Protein AF-A0A452ZC54-F1 (afdb_monomer_lite)

pLDDT: mean 82.93, std 15.52, range [40.69, 98.62]

Organism: Aegilops tauschii subsp. strangulata (NCBI:txid200361)

Foldseek 3Di:
DPPDDDDPDDLEDDDDPDDWDWDWDWDWDDDPDPVPIHTQDTDTDTDDQVPPLDPPPPPNDRDRAKDKDWDWDDDPRDIDIDIDIDAPQKKKKFKKKFFPFDFDDAQKWKWKWKDKDRPRVDIDTFDTADSHGGFDADPRRIGDTPHGIDIYHLQTKMKIKMWIDDPPDIDIWIDIDRADQFDKDWDWDDDPRTIMIMMITIHDDPPDDPDPPPDDPPDD

Sequence (220 aa):
QDPYLLLTGPTRAPVTLFGPMHFDITLKVKRSNELEDKDLSLLGFRYECCKSINYQASKGECALRSCVSSQKHRSKLSTLELTCSIVVSSIEATISVCIVGGSWPDGFSGRFIASTASVSHMRVLLLNIGDKDTPVVAADGTIELSRRVVSVESFGELRVHAAGWLGSQQIDREVFFQPLESGRSSRSLKVGSCEMEVTVGWSLFPLCYPTDRIPSPKNG

InterPro domains:
  IPR001938 Thaumatin family [PIRSF002703] (2-200)
  IPR046533 Domain of unknown function DUF6598 [PF20241] (1-200)

Secondary structure (DSSP, 8-state):
--SS------SS----SSS-EEEEEEEEE--SSGGG-EEEEEEEEEE--SS------SSS------EEEEEEEE-SS-EEEEEEEEPSSEEEEEEEEEEEES-PPTT-EEEEEEEEGGGTTS-EEEEEE-TT----B-TTSBB--S--EEEEETTS-EEEEEEEEETTEEEEEEEEE---SEEEEEEEEEETTEEEEEEEEEEEPPS-------PPP---

Radius of gyration: 20.61 Å; chains: 1; bounding box: 55×64×53 Å

Structure (mmCIF, N/CA/C/O backbone):
data_AF-A0A452ZC54-F1
#
_entry.id   AF-A0A452ZC54-F1
#
loop_
_atom_site.group_PDB
_atom_site.id
_atom_site.type_symbol
_atom_site.label_atom_id
_atom_site.label_alt_id
_atom_site.label_comp_id
_atom_site.label_asym_id
_atom_site.label_entity_id
_atom_site.label_seq_id
_atom_site.pdbx_PDB_ins_code
_atom_site.Cartn_x
_atom_site.Cartn_y
_atom_site.Cartn_z
_atom_site.occupancy
_atom_site.B_iso_or_equiv
_atom_site.auth_seq_id
_atom_site.auth_comp_id
_atom_site.auth_asym_id
_atom_site.auth_atom_id
_atom_site.pdbx_PDB_model_num
ATOM 1 N N . GLN A 1 1 ? -3.569 -1.199 21.350 1.00 45.53 1 GLN A N 1
ATOM 2 C CA . GLN A 1 1 ? -3.722 0.101 20.667 1.00 45.53 1 GLN A CA 1
ATOM 3 C C . GLN A 1 1 ? -2.562 0.228 19.695 1.00 45.53 1 GLN A C 1
ATOM 5 O O . GLN A 1 1 ? -1.438 -0.030 20.109 1.00 45.53 1 GLN A O 1
ATOM 10 N N . ASP A 1 2 ? -2.833 0.493 18.417 1.00 56.19 2 ASP A N 1
ATOM 11 C CA . ASP A 1 2 ? -1.778 0.683 17.414 1.00 56.19 2 ASP A CA 1
ATOM 12 C C . ASP A 1 2 ? -1.003 1.966 17.765 1.00 56.19 2 ASP A C 1
ATOM 14 O O . ASP A 1 2 ? -1.647 3.000 17.964 1.00 56.19 2 ASP A O 1
ATOM 18 N N . PRO A 1 3 ? 0.331 1.927 17.939 1.00 61.62 3 PRO A N 1
ATOM 19 C CA . PRO A 1 3 ? 1.093 3.112 18.328 1.00 61.62 3 PRO A CA 1
ATOM 20 C C . PRO A 1 3 ? 1.206 4.150 17.198 1.00 61.62 3 PRO A C 1
ATOM 22 O O . PRO A 1 3 ? 1.696 5.252 17.446 1.00 61.62 3 PRO A O 1
ATOM 25 N N . TYR A 1 4 ? 0.768 3.823 15.976 1.00 71.31 4 TYR A N 1
ATOM 26 C CA . TYR A 1 4 ? 0.893 4.685 14.804 1.00 71.31 4 TYR A CA 1
ATOM 27 C C . TYR A 1 4 ? -0.433 5.350 14.412 1.00 71.31 4 TYR A C 1
ATOM 29 O O . TYR A 1 4 ? -1.505 4.747 14.453 1.00 71.31 4 TYR A O 1
ATOM 37 N N . LEU A 1 5 ? -0.346 6.615 13.992 1.00 81.69 5 LEU A N 1
ATOM 38 C CA . LEU A 1 5 ? -1.479 7.386 13.479 1.00 81.69 5 LEU A CA 1
ATOM 39 C C . LEU A 1 5 ? -1.673 7.120 11.980 1.00 81.69 5 LEU A C 1
ATOM 41 O O . LEU A 1 5 ? -0.704 7.059 11.221 1.00 81.69 5 LEU A O 1
ATOM 45 N N . LEU A 1 6 ? -2.928 7.013 11.539 1.00 80.12 6 LEU A N 1
ATOM 46 C CA . LEU A 1 6 ? -3.255 6.880 10.120 1.00 80.12 6 LEU A CA 1
ATOM 47 C C . LEU A 1 6 ? -3.015 8.208 9.387 1.00 80.12 6 LEU A C 1
ATOM 49 O O . LEU A 1 6 ? -3.639 9.220 9.697 1.00 80.12 6 LEU A O 1
ATOM 53 N N . LEU A 1 7 ? -2.137 8.195 8.383 1.00 80.69 7 LEU A N 1
ATOM 54 C CA . LEU A 1 7 ? -1.873 9.360 7.538 1.00 80.69 7 LEU A CA 1
ATOM 55 C C . LEU A 1 7 ? -2.918 9.475 6.419 1.00 80.69 7 LEU A C 1
ATOM 57 O O . LEU A 1 7 ? -2.920 8.672 5.487 1.00 80.69 7 LEU A O 1
ATOM 61 N N . THR A 1 8 ? -3.734 10.529 6.450 1.00 81.31 8 THR A N 1
ATOM 62 C CA . THR A 1 8 ? -4.682 10.895 5.379 1.00 81.31 8 THR A CA 1
ATOM 63 C C . THR A 1 8 ? -4.030 11.836 4.358 1.00 81.31 8 THR A C 1
ATOM 65 O O . THR A 1 8 ? -4.504 12.941 4.104 1.00 81.31 8 THR A O 1
ATOM 68 N N . GLY A 1 9 ? -2.862 11.433 3.856 1.00 77.19 9 GLY A N 1
ATOM 69 C CA . GLY A 1 9 ? -2.061 12.210 2.907 1.00 77.19 9 GLY A CA 1
ATOM 70 C C . GLY A 1 9 ? -2.421 11.920 1.445 1.00 77.19 9 GLY A C 1
ATOM 71 O O . GLY A 1 9 ? -3.408 11.233 1.179 1.00 77.19 9 GLY A O 1
ATOM 72 N N . PRO A 1 10 ? -1.597 12.373 0.483 1.00 78.06 10 PRO A N 1
ATOM 73 C CA . PRO A 1 10 ? -1.848 12.135 -0.933 1.00 78.06 10 PRO A CA 1
ATOM 74 C C . PRO A 1 10 ? -1.972 10.639 -1.248 1.00 78.06 10 PRO A C 1
ATOM 76 O O . PRO A 1 10 ? -1.404 9.778 -0.563 1.00 78.06 10 PRO A O 1
ATOM 79 N N . THR A 1 11 ? -2.723 10.349 -2.309 1.00 79.50 11 THR A N 1
ATOM 80 C CA . THR A 1 11 ? -2.929 8.990 -2.827 1.00 79.50 11 THR A CA 1
ATOM 81 C C . THR A 1 11 ? -1.644 8.395 -3.397 1.00 79.50 11 THR A C 1
ATOM 83 O O . THR A 1 11 ? -1.473 7.181 -3.354 1.00 79.50 11 THR A O 1
ATOM 86 N N . ARG A 1 12 ? -0.746 9.241 -3.922 1.00 82.25 12 ARG A N 1
ATOM 87 C CA . ARG A 1 12 ? 0.546 8.866 -4.512 1.00 82.25 12 ARG A CA 1
ATOM 88 C C . ARG A 1 12 ? 1.692 9.456 -3.694 1.00 82.25 12 ARG A C 1
ATOM 90 O O . ARG A 1 12 ? 1.551 10.535 -3.117 1.00 82.25 12 ARG A O 1
ATOM 97 N N . ALA A 1 13 ? 2.823 8.758 -3.659 1.00 78.69 13 ALA A N 1
ATOM 98 C CA . ALA A 1 13 ? 4.033 9.277 -3.036 1.00 78.69 13 ALA A CA 1
ATOM 99 C C . ALA A 1 13 ? 4.592 10.463 -3.849 1.00 78.69 13 ALA A C 1
ATOM 101 O O . ALA A 1 13 ? 4.574 10.408 -5.081 1.00 78.69 13 ALA A O 1
ATOM 102 N N . PRO A 1 14 ? 5.109 11.522 -3.200 1.00 81.69 14 PRO A N 1
ATOM 103 C CA . PRO A 1 14 ? 5.834 12.576 -3.899 1.00 81.69 14 PRO A CA 1
ATOM 104 C C . PRO A 1 14 ? 7.078 12.027 -4.595 1.00 81.69 14 PRO A C 1
ATOM 106 O O . PRO A 1 14 ? 7.820 11.224 -4.029 1.00 81.69 14 PRO A O 1
ATOM 109 N N . VAL A 1 15 ? 7.306 12.490 -5.821 1.00 81.62 15 VAL A N 1
ATOM 110 C CA . VAL A 1 15 ? 8.461 12.112 -6.636 1.00 81.62 15 VAL A CA 1
ATOM 111 C C . VAL A 1 15 ? 9.441 13.272 -6.643 1.00 81.62 15 VAL A C 1
ATOM 113 O O . VAL A 1 15 ? 9.061 14.407 -6.925 1.00 81.62 15 VAL A O 1
ATOM 116 N N . THR A 1 16 ? 10.707 12.985 -6.357 1.00 75.56 16 THR A N 1
ATOM 117 C CA . THR A 1 16 ? 11.797 13.953 -6.474 1.00 75.56 16 THR A CA 1
ATOM 118 C C . THR A 1 16 ? 12.925 13.360 -7.307 1.00 75.56 16 THR A C 1
ATOM 120 O O . THR A 1 16 ? 13.293 12.199 -7.128 1.00 75.56 16 THR A O 1
ATOM 123 N N . LEU A 1 17 ? 13.455 14.159 -8.233 1.00 69.44 17 LEU A N 1
ATOM 124 C CA . LEU A 1 17 ? 14.685 13.845 -8.963 1.00 69.44 17 LEU A CA 1
ATOM 125 C C . LEU A 1 17 ? 15.906 14.385 -8.221 1.00 69.44 17 LEU A C 1
ATOM 127 O O . LEU A 1 17 ? 16.924 13.706 -8.120 1.00 69.44 17 LEU A O 1
ATOM 131 N N . PHE A 1 18 ? 15.788 15.603 -7.686 1.00 67.75 18 PHE A N 1
ATOM 132 C CA . PHE A 1 18 ? 16.858 16.307 -6.996 1.00 67.75 18 PHE A CA 1
ATOM 133 C C . PHE A 1 18 ? 16.290 17.191 -5.888 1.00 67.75 18 PHE A C 1
ATOM 135 O O . PHE A 1 18 ? 15.265 17.849 -6.061 1.00 67.75 18 PHE A O 1
ATOM 142 N N . GLY A 1 19 ? 17.021 17.263 -4.778 1.00 71.62 19 GLY A N 1
ATOM 143 C CA . GLY A 1 19 ? 16.760 18.212 -3.704 1.00 71.62 19 GLY A CA 1
ATOM 144 C C . GLY A 1 19 ? 15.784 17.727 -2.626 1.00 71.62 19 GLY A C 1
ATOM 145 O O . GLY A 1 19 ? 15.221 16.630 -2.705 1.00 71.62 19 GLY A O 1
ATOM 146 N N . PRO A 1 20 ? 15.623 18.544 -1.574 1.00 75.44 20 PRO A N 1
ATOM 147 C CA . PRO A 1 20 ? 14.792 18.225 -0.425 1.00 75.44 20 PRO A CA 1
ATOM 148 C C . PRO A 1 20 ? 13.302 18.237 -0.783 1.00 75.44 20 PRO A C 1
ATOM 150 O O . PRO A 1 20 ? 12.824 19.103 -1.517 1.00 75.44 20 PRO A O 1
ATOM 153 N N . MET A 1 21 ? 12.549 17.313 -0.196 1.00 80.00 21 MET A N 1
ATOM 154 C CA . MET A 1 21 ? 11.090 17.316 -0.257 1.00 80.00 21 MET A CA 1
ATOM 155 C C . MET A 1 21 ? 10.527 18.159 0.883 1.00 80.00 21 MET A C 1
ATOM 157 O O . MET A 1 21 ? 11.054 18.137 1.993 1.00 80.00 21 MET A O 1
ATOM 161 N N . HIS A 1 22 ? 9.446 18.882 0.620 1.00 82.88 22 HIS A N 1
ATOM 162 C CA . HIS A 1 22 ? 8.749 19.676 1.626 1.00 82.88 22 HIS A CA 1
ATOM 163 C C . HIS A 1 22 ? 7.348 19.106 1.818 1.00 82.88 22 HIS A C 1
ATOM 165 O O . HIS A 1 22 ? 6.653 18.822 0.844 1.00 82.88 22 HIS A O 1
ATOM 171 N N . PHE A 1 23 ? 6.958 18.917 3.070 1.00 84.62 23 PHE A N 1
ATOM 172 C CA . PHE A 1 23 ? 5.665 18.378 3.453 1.00 84.62 23 PHE A CA 1
ATOM 173 C C . PHE A 1 23 ? 5.039 19.288 4.492 1.00 84.62 23 PHE A C 1
ATOM 175 O O . PHE A 1 23 ? 5.677 19.596 5.494 1.00 84.62 23 PHE A O 1
ATOM 182 N N . ASP A 1 24 ? 3.774 19.629 4.298 1.00 88.12 24 ASP A N 1
ATOM 183 C CA . ASP A 1 24 ? 2.976 20.253 5.342 1.00 88.12 24 ASP A CA 1
ATOM 184 C C . ASP A 1 24 ? 2.112 19.181 5.995 1.00 88.12 24 ASP A C 1
ATOM 186 O O . ASP A 1 24 ? 1.350 18.468 5.339 1.00 88.12 24 ASP A O 1
ATOM 190 N N . ILE A 1 25 ? 2.275 19.024 7.303 1.00 87.69 25 ILE A N 1
ATOM 191 C CA . ILE A 1 25 ? 1.622 17.984 8.087 1.00 87.69 25 ILE A CA 1
ATOM 192 C C . ILE A 1 25 ? 0.810 18.658 9.178 1.00 87.69 25 ILE A C 1
ATOM 194 O O . ILE A 1 25 ? 1.326 19.438 9.978 1.00 87.69 25 ILE A O 1
ATOM 198 N N . THR A 1 26 ? -0.476 18.326 9.218 1.00 89.75 26 THR A N 1
ATOM 199 C CA . THR A 1 26 ? -1.395 18.800 10.251 1.00 89.75 26 THR A CA 1
ATOM 200 C C . THR A 1 26 ? -1.923 17.610 11.033 1.00 89.75 26 THR A C 1
ATOM 202 O O . THR A 1 26 ? -2.487 16.683 10.454 1.00 89.75 26 THR A O 1
ATOM 205 N N . LEU A 1 27 ? -1.757 17.641 12.352 1.00 90.25 27 LEU A N 1
ATOM 206 C CA . LEU A 1 27 ? -2.380 16.687 13.259 1.00 90.25 27 LEU A CA 1
ATOM 207 C C . LEU A 1 27 ? -3.611 17.325 13.894 1.00 90.25 27 LEU A C 1
ATOM 209 O O . LEU A 1 27 ? -3.495 18.356 14.560 1.00 90.25 27 LEU A O 1
ATOM 213 N N . LYS A 1 28 ? -4.761 16.663 13.756 1.00 89.69 28 LYS A N 1
ATOM 214 C CA . LYS A 1 28 ? -6.036 17.100 14.331 1.00 89.69 28 LYS A CA 1
ATOM 215 C C . LYS A 1 28 ? -6.638 16.033 15.236 1.00 89.69 28 LYS A C 1
ATOM 217 O O . LYS A 1 28 ? -6.494 14.841 14.971 1.00 89.69 28 LYS A O 1
ATOM 222 N N . VAL A 1 29 ? -7.354 16.461 16.273 1.00 88.56 29 VAL A N 1
ATOM 223 C CA . VAL A 1 29 ? -8.309 15.598 16.982 1.00 88.56 29 VAL A CA 1
ATOM 224 C C . VAL A 1 29 ? -9.627 15.653 16.235 1.00 88.56 29 VAL A C 1
ATOM 226 O O . VAL A 1 29 ? -10.257 16.712 16.201 1.00 88.56 29 VAL A O 1
ATOM 229 N N . LYS A 1 30 ? -10.040 14.508 15.688 1.00 86.50 30 LYS A N 1
ATOM 230 C CA . LYS A 1 30 ? -11.355 14.348 15.069 1.00 86.50 30 LYS A CA 1
ATOM 231 C C . LYS A 1 30 ? -12.462 14.484 16.118 1.00 86.50 30 LYS A C 1
ATOM 233 O O . LYS A 1 30 ? -12.382 13.865 17.182 1.00 86.50 30 LYS A O 1
ATOM 238 N N . ARG A 1 31 ? -13.475 15.300 15.826 1.00 87.06 31 ARG A N 1
ATOM 239 C CA . ARG A 1 31 ? -14.692 15.455 16.639 1.00 87.06 31 ARG A CA 1
ATOM 240 C C . ARG A 1 31 ? -15.929 14.992 15.869 1.00 87.06 31 ARG A C 1
ATOM 242 O O . ARG A 1 31 ? -15.823 14.433 14.784 1.00 87.06 31 ARG A O 1
ATOM 249 N N . SER A 1 32 ? -17.104 15.188 16.466 1.00 86.00 32 SER A N 1
ATOM 250 C CA . SER A 1 32 ? -18.414 14.867 15.889 1.00 86.00 32 SER A CA 1
ATOM 251 C C . SER A 1 32 ? -18.619 15.437 14.486 1.00 86.00 32 SER A C 1
ATOM 253 O O . SER A 1 32 ? -19.302 14.823 13.674 1.00 86.00 32 SER A O 1
ATOM 255 N N . ASN A 1 33 ? -18.035 16.598 14.198 1.00 84.44 33 ASN A N 1
ATOM 256 C CA . ASN A 1 33 ? -18.022 17.195 12.872 1.00 84.44 33 ASN A CA 1
ATOM 257 C C . ASN A 1 33 ? -16.654 17.826 12.583 1.00 84.44 33 ASN A C 1
ATOM 259 O O . ASN A 1 33 ? -15.897 18.147 13.498 1.00 84.44 33 ASN A O 1
ATOM 263 N N . GLU A 1 34 ? -16.356 18.020 11.298 1.00 78.94 34 GLU A N 1
ATOM 264 C CA . GLU A 1 34 ? -15.053 18.536 10.863 1.00 78.94 34 GLU A CA 1
ATOM 265 C C . GLU A 1 34 ? -14.817 20.000 11.248 1.00 78.94 34 GLU A C 1
ATOM 267 O O . GLU A 1 34 ? -13.674 20.413 11.420 1.00 78.94 34 GLU A O 1
ATOM 272 N N . LEU A 1 35 ? -15.885 20.787 11.416 1.00 80.94 35 LEU A N 1
ATOM 273 C CA . LEU A 1 35 ? -15.800 22.188 11.848 1.00 80.94 35 LEU A CA 1
ATOM 274 C C . LEU A 1 35 ? -15.364 22.317 13.314 1.00 80.94 35 LEU A C 1
ATOM 276 O O . LEU A 1 35 ? -14.842 23.351 13.725 1.00 80.94 35 LEU A O 1
ATOM 280 N N . GLU A 1 36 ? -15.567 21.263 14.099 1.00 87.19 36 GLU A N 1
ATOM 281 C CA . GLU A 1 36 ? -15.147 21.152 15.490 1.00 87.19 36 GLU A CA 1
ATOM 282 C C . GLU A 1 36 ? -13.777 20.479 15.648 1.00 87.19 36 GLU A C 1
ATOM 284 O O . GLU A 1 36 ? -13.265 20.421 16.774 1.00 87.19 36 GLU A O 1
ATOM 289 N N . ASP A 1 37 ? -13.176 19.968 14.567 1.00 88.62 37 ASP A N 1
ATOM 290 C CA . ASP A 1 37 ? -11.847 19.363 14.617 1.00 88.62 37 ASP A CA 1
ATOM 291 C C . ASP A 1 37 ? -10.844 20.370 15.186 1.00 88.62 37 ASP A C 1
ATOM 293 O O . ASP A 1 37 ? -10.778 21.533 14.783 1.00 88.62 37 ASP A O 1
ATOM 297 N N . LYS A 1 38 ? -10.043 19.918 16.153 1.00 87.06 38 LYS A N 1
ATOM 298 C CA . LYS A 1 38 ? -9.055 20.777 16.815 1.00 87.06 38 LYS A CA 1
ATOM 299 C C . LYS A 1 38 ? -7.656 20.446 16.345 1.00 87.06 38 LYS A C 1
ATOM 301 O O . LYS A 1 38 ? -7.217 19.303 16.476 1.00 87.06 38 LYS A O 1
ATOM 306 N N . ASP A 1 39 ? -6.938 21.461 15.888 1.00 87.88 39 ASP A N 1
ATOM 307 C CA . ASP A 1 39 ? -5.532 21.334 15.525 1.00 87.88 39 ASP A CA 1
ATOM 308 C C . ASP A 1 39 ? -4.678 21.111 16.784 1.00 87.88 39 ASP A C 1
ATOM 310 O O . ASP A 1 39 ? -4.715 21.890 17.739 1.00 87.88 39 ASP A O 1
ATOM 314 N N . LEU A 1 40 ? -3.899 20.029 16.789 1.00 87.62 40 LEU A N 1
ATOM 315 C CA . LEU A 1 40 ? -2.897 19.743 17.821 1.00 87.62 40 LEU A CA 1
ATOM 316 C C . LEU A 1 40 ? -1.497 20.151 17.387 1.00 87.62 40 LEU A C 1
ATOM 318 O O . LEU A 1 40 ? -0.664 20.491 18.225 1.00 87.62 40 LEU A O 1
ATOM 322 N N . SER A 1 41 ? -1.207 20.054 16.091 1.00 87.44 41 SER A N 1
ATOM 323 C CA . SER A 1 41 ? 0.114 20.352 15.554 1.00 87.44 41 SER A CA 1
ATOM 324 C C . SER A 1 41 ? 0.024 20.749 14.091 1.00 87.44 41 SER A C 1
ATOM 326 O O . SER A 1 41 ? -0.680 20.097 13.323 1.00 87.44 41 SER A O 1
ATOM 328 N N . LEU A 1 42 ? 0.777 21.778 13.718 1.00 86.12 42 LEU A N 1
ATOM 329 C CA . LEU A 1 42 ? 1.031 22.162 12.337 1.00 86.12 42 LEU A CA 1
ATOM 330 C C . LEU A 1 42 ? 2.543 22.159 12.132 1.00 86.12 42 LEU A C 1
ATOM 332 O O . LEU A 1 42 ? 3.273 22.763 12.920 1.00 86.12 42 LEU A O 1
ATOM 336 N N . LEU A 1 43 ? 2.998 21.465 11.097 1.00 84.62 43 LEU A N 1
ATOM 337 C CA . LEU A 1 43 ? 4.405 21.201 10.851 1.00 84.62 43 LEU A CA 1
ATOM 338 C C . LEU A 1 43 ? 4.736 21.388 9.371 1.00 84.62 43 LEU A C 1
ATOM 340 O O . LEU A 1 43 ? 4.225 20.652 8.535 1.00 84.62 43 LEU A O 1
ATOM 344 N N . GLY A 1 44 ? 5.649 22.316 9.082 1.00 83.19 44 GLY A N 1
ATOM 345 C CA . GLY A 1 44 ? 6.390 22.347 7.822 1.00 83.19 44 GLY A CA 1
ATOM 346 C C . GLY A 1 44 ? 7.641 21.479 7.943 1.00 83.19 44 GLY A C 1
ATOM 347 O O . GLY A 1 44 ? 8.541 21.766 8.735 1.00 83.19 44 GLY A O 1
ATOM 348 N N . PHE A 1 45 ? 7.688 20.391 7.189 1.00 79.25 45 PHE A N 1
ATOM 349 C CA . PHE A 1 45 ? 8.714 19.364 7.264 1.00 79.25 45 PHE A CA 1
ATOM 350 C C . PHE A 1 45 ? 9.552 19.353 5.989 1.00 79.25 45 PHE A C 1
ATOM 352 O O . PHE A 1 45 ? 9.081 18.970 4.920 1.00 79.25 45 PHE A O 1
ATOM 359 N N . ARG A 1 46 ? 10.821 19.753 6.105 1.00 81.69 46 ARG A N 1
ATOM 360 C CA . ARG A 1 46 ? 11.806 19.600 5.034 1.00 81.69 46 ARG A CA 1
ATOM 361 C C . ARG A 1 46 ? 12.530 18.270 5.213 1.00 81.69 46 ARG A C 1
ATOM 363 O O . ARG A 1 46 ? 13.334 18.113 6.130 1.00 81.69 46 ARG A O 1
ATOM 370 N N . TYR A 1 47 ? 12.260 17.329 4.321 1.00 77.62 47 TYR A N 1
ATOM 371 C CA . TYR A 1 47 ? 12.936 16.046 4.280 1.00 77.62 47 TYR A CA 1
ATOM 372 C C . TYR A 1 47 ? 14.082 16.058 3.279 1.00 77.62 47 TYR A C 1
ATOM 374 O O . TYR A 1 47 ? 13.893 16.181 2.070 1.00 77.62 47 TYR A O 1
ATOM 382 N N . GLU A 1 48 ? 15.278 15.852 3.801 1.00 70.69 48 GLU A N 1
ATOM 383 C CA . GLU A 1 48 ? 16.481 15.602 3.028 1.00 70.69 48 GLU A CA 1
ATOM 384 C C . GLU A 1 48 ? 17.130 14.373 3.656 1.00 70.69 48 GLU A C 1
ATOM 386 O O . GLU A 1 48 ? 17.365 14.349 4.865 1.00 70.69 48 GLU A O 1
ATOM 391 N N . CYS A 1 49 ? 17.347 13.303 2.890 1.00 64.44 49 CYS A N 1
ATOM 392 C CA . CYS A 1 49 ? 17.980 12.119 3.464 1.00 64.44 49 CYS A CA 1
ATOM 393 C C . CYS A 1 49 ? 19.451 12.435 3.750 1.00 64.44 49 CYS A C 1
ATOM 395 O O . CYS A 1 49 ? 20.270 12.520 2.842 1.00 64.44 49 CYS A O 1
ATOM 397 N N . CYS A 1 50 ? 19.771 12.641 5.033 1.00 55.19 50 CYS A N 1
ATOM 398 C CA . CYS A 1 50 ? 21.074 13.115 5.524 1.00 55.19 50 CYS A CA 1
ATOM 399 C C . CYS A 1 50 ? 22.216 12.092 5.421 1.00 55.19 50 CYS A C 1
ATOM 401 O O . CYS A 1 50 ? 23.315 12.327 5.915 1.00 55.19 50 CYS A O 1
ATOM 403 N N . LYS A 1 51 ? 21.977 10.943 4.802 1.00 52.62 51 LYS A N 1
ATOM 404 C CA . LYS A 1 51 ? 23.040 10.072 4.323 1.00 52.62 51 LYS A CA 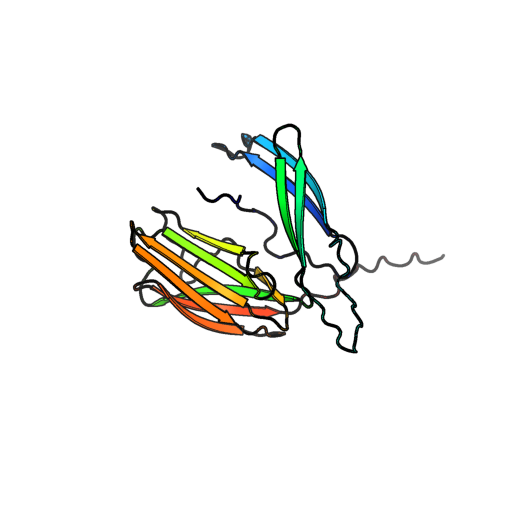1
ATOM 405 C C . LYS A 1 51 ? 22.882 10.156 2.831 1.00 52.62 51 LYS A C 1
ATOM 407 O O . LYS A 1 51 ? 21.821 9.763 2.349 1.00 52.62 51 LYS A O 1
ATOM 412 N N . SER A 1 52 ? 23.874 10.739 2.158 1.00 49.22 52 SER A N 1
ATOM 413 C CA . SER A 1 52 ? 24.077 10.595 0.719 1.00 49.22 52 SER A CA 1
ATOM 414 C C . SER A 1 52 ? 23.362 9.336 0.259 1.00 49.22 52 SER A C 1
ATOM 416 O O . SER A 1 52 ? 23.655 8.265 0.796 1.00 49.22 52 SER A O 1
ATOM 418 N N . ILE A 1 53 ? 22.402 9.442 -0.668 1.00 52.16 53 ILE A N 1
ATOM 419 C CA . ILE A 1 53 ? 22.100 8.299 -1.533 1.00 52.16 53 ILE A CA 1
ATOM 420 C C . ILE A 1 53 ? 23.488 7.854 -1.969 1.00 52.16 53 ILE A C 1
ATOM 422 O O . ILE A 1 53 ? 24.173 8.628 -2.638 1.00 52.16 53 ILE A O 1
ATOM 426 N N . ASN A 1 54 ? 23.996 6.779 -1.363 1.00 43.41 54 ASN A N 1
ATOM 427 C CA . ASN A 1 54 ? 25.432 6.588 -1.293 1.00 43.41 54 ASN A CA 1
ATOM 428 C C . ASN A 1 54 ? 25.847 6.251 -2.716 1.00 43.41 54 ASN A C 1
ATOM 430 O O . ASN A 1 54 ? 25.771 5.101 -3.129 1.00 43.41 54 ASN A O 1
ATOM 434 N N . TYR A 1 55 ? 26.343 7.248 -3.444 1.00 46.59 55 TYR A N 1
ATOM 435 C CA . TYR A 1 55 ? 27.315 7.062 -4.503 1.00 46.59 55 TYR A CA 1
ATOM 436 C C . TYR A 1 55 ? 28.607 6.574 -3.832 1.00 46.59 55 TYR A C 1
ATOM 438 O O . TYR A 1 55 ? 29.650 7.215 -3.893 1.00 46.59 55 TYR A O 1
ATOM 446 N N . GLN A 1 56 ? 28.545 5.456 -3.104 1.00 40.94 56 GLN A N 1
ATOM 447 C CA . GLN A 1 56 ? 29.737 4.739 -2.700 1.00 40.94 56 GLN A CA 1
ATOM 448 C C . GLN A 1 56 ? 30.206 4.001 -3.944 1.00 40.94 56 GLN A C 1
ATOM 450 O O . GLN A 1 56 ? 29.938 2.822 -4.133 1.00 40.94 56 GLN A O 1
ATOM 455 N N . ALA A 1 57 ? 30.943 4.720 -4.789 1.00 41.78 57 ALA A N 1
ATOM 456 C CA . ALA A 1 57 ? 31.841 4.142 -5.775 1.00 41.78 57 ALA A CA 1
ATOM 457 C C . ALA A 1 57 ? 33.037 3.487 -5.054 1.00 41.78 57 ALA A C 1
ATOM 459 O O . ALA A 1 57 ? 34.194 3.789 -5.319 1.00 41.78 57 ALA A O 1
ATOM 460 N N . SER A 1 58 ? 32.781 2.617 -4.078 1.00 44.69 58 SER A N 1
AT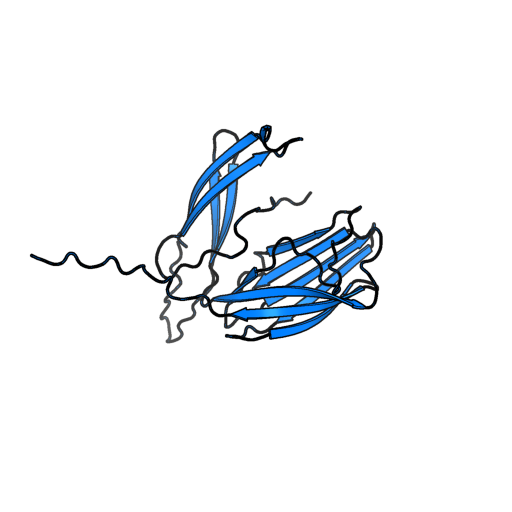OM 461 C CA . SER A 1 58 ? 33.811 1.773 -3.487 1.00 44.69 58 SER A CA 1
ATOM 462 C C . SER A 1 58 ? 33.698 0.409 -4.150 1.00 44.69 58 SER A C 1
ATOM 464 O O . SER A 1 58 ? 32.793 -0.352 -3.828 1.00 44.69 58 SER A O 1
ATOM 466 N N . LYS A 1 59 ? 34.638 0.121 -5.061 1.00 44.81 59 LYS A N 1
ATOM 467 C CA . LYS A 1 59 ? 34.783 -1.137 -5.824 1.00 44.81 59 LYS A CA 1
ATOM 468 C C . LYS A 1 59 ? 33.826 -1.351 -7.012 1.00 44.81 59 LYS A C 1
ATOM 470 O O . LYS A 1 59 ? 33.476 -2.484 -7.306 1.00 44.81 59 LYS A O 1
ATOM 475 N N . GLY A 1 60 ? 33.462 -0.294 -7.740 1.00 46.00 60 GLY A N 1
ATOM 476 C CA . GLY A 1 60 ? 32.872 -0.439 -9.083 1.00 46.00 60 GLY A CA 1
ATOM 477 C C . GLY A 1 60 ? 31.398 -0.863 -9.149 1.00 46.00 60 GLY A C 1
ATOM 478 O O . GLY A 1 60 ? 30.883 -1.011 -10.251 1.00 46.00 60 GLY A O 1
ATOM 479 N N . GLU A 1 61 ? 30.701 -0.987 -8.016 1.00 46.25 61 GLU A N 1
ATOM 480 C CA . GLU A 1 61 ? 29.252 -1.213 -7.972 1.00 46.25 61 GLU A CA 1
ATOM 481 C C . GLU A 1 61 ? 28.527 0.011 -7.398 1.00 46.25 61 GLU A C 1
ATOM 483 O O . GLU A 1 61 ? 28.693 0.377 -6.235 1.00 46.25 61 GLU A O 1
ATOM 488 N N . CYS A 1 62 ? 27.699 0.656 -8.223 1.00 45.69 62 CYS A N 1
ATOM 489 C CA . CYS A 1 62 ? 26.782 1.708 -7.791 1.00 45.69 62 CYS A CA 1
ATOM 490 C C . CYS A 1 62 ? 25.549 1.075 -7.132 1.00 45.69 62 CYS A C 1
ATOM 492 O O . CYS A 1 62 ? 24.561 0.794 -7.806 1.00 45.69 62 CYS A O 1
ATOM 494 N N . ALA A 1 63 ? 25.573 0.855 -5.818 1.00 55.47 63 ALA A N 1
ATOM 495 C CA . ALA A 1 63 ? 24.387 0.397 -5.096 1.00 55.47 63 ALA A CA 1
ATOM 496 C C . ALA A 1 63 ? 23.547 1.598 -4.626 1.00 55.47 63 ALA A C 1
ATOM 498 O O . ALA A 1 63 ? 23.721 2.099 -3.513 1.00 55.47 63 ALA A O 1
ATOM 499 N N . LEU A 1 64 ? 22.610 2.061 -5.461 1.00 62.91 64 LEU A N 1
ATOM 500 C CA . LEU A 1 64 ? 21.540 2.948 -4.996 1.00 62.91 64 LEU A CA 1
ATOM 501 C C . LEU A 1 64 ? 20.714 2.181 -3.957 1.00 62.91 64 LEU A C 1
ATOM 503 O O . LEU A 1 64 ? 20.139 1.138 -4.262 1.00 62.91 64 LEU A O 1
ATOM 507 N N . ARG A 1 65 ? 20.652 2.680 -2.719 1.00 70.88 65 ARG A N 1
ATOM 508 C CA . ARG A 1 65 ? 19.847 2.071 -1.652 1.00 70.88 65 ARG A CA 1
ATOM 509 C C . ARG A 1 65 ? 18.806 3.050 -1.143 1.00 70.88 65 ARG A C 1
ATOM 511 O O . ARG A 1 65 ? 19.125 4.204 -0.861 1.00 70.88 65 ARG A O 1
ATOM 518 N N . SER A 1 66 ? 17.585 2.556 -0.986 1.00 81.00 66 SER A N 1
ATOM 519 C CA . SER A 1 66 ? 16.521 3.256 -0.276 1.00 81.00 66 SER A CA 1
ATOM 520 C C . SER A 1 66 ? 16.949 3.554 1.157 1.00 81.00 66 SER A C 1
ATOM 522 O O . SER A 1 66 ? 17.722 2.805 1.764 1.00 81.00 66 SER A O 1
ATOM 524 N N . CYS A 1 67 ? 16.463 4.663 1.702 1.00 78.44 67 CYS A N 1
ATOM 525 C CA . CYS A 1 67 ? 16.826 5.115 3.039 1.00 78.44 67 CYS A CA 1
ATOM 526 C C . CYS A 1 67 ? 15.586 5.447 3.857 1.00 78.44 67 CYS A C 1
ATOM 528 O O . CYS A 1 67 ? 14.581 5.904 3.318 1.00 78.44 67 CYS A O 1
ATOM 530 N N . VAL A 1 68 ? 15.685 5.253 5.171 1.00 84.69 68 VAL A N 1
ATOM 531 C CA . VAL A 1 68 ? 14.649 5.622 6.137 1.00 84.69 68 VAL A CA 1
ATOM 532 C C . VAL A 1 68 ? 15.274 6.510 7.194 1.00 84.69 68 VAL A C 1
ATOM 534 O O . VAL A 1 68 ? 16.387 6.250 7.656 1.00 84.69 68 VAL A O 1
ATOM 537 N N . SER A 1 69 ? 14.567 7.568 7.562 1.00 82.12 69 SER A N 1
ATOM 538 C CA . SER A 1 69 ? 14.977 8.458 8.635 1.00 82.12 69 SER A CA 1
ATOM 539 C C . SER A 1 69 ? 13.763 8.915 9.427 1.00 82.12 69 SER A C 1
ATOM 541 O O . SER A 1 69 ? 12.697 9.171 8.862 1.00 82.12 69 SER A O 1
ATOM 543 N N . SER A 1 70 ? 13.951 9.022 10.739 1.00 85.38 70 SER A N 1
ATOM 544 C CA . SER A 1 70 ? 12.963 9.567 11.659 1.00 85.38 70 SER A CA 1
ATOM 545 C C . SER A 1 70 ? 13.423 10.924 12.161 1.00 85.38 70 SER A C 1
ATOM 547 O O . SER A 1 70 ? 14.588 11.104 12.518 1.00 85.38 70 SER A O 1
ATOM 549 N N . GLN A 1 71 ? 12.503 11.876 12.229 1.00 84.12 71 GLN A N 1
ATOM 550 C CA . GLN A 1 71 ? 12.739 13.177 12.833 1.00 84.12 71 GLN A CA 1
ATOM 551 C C . GLN A 1 71 ? 11.656 13.466 13.862 1.00 84.12 71 GLN A C 1
ATOM 553 O O . GLN A 1 71 ? 10.463 13.289 13.610 1.00 84.12 71 GLN A O 1
ATOM 558 N N . LYS A 1 72 ? 12.081 13.928 15.036 1.00 88.25 72 LYS A N 1
ATOM 559 C CA . LYS A 1 72 ? 11.172 14.347 16.099 1.00 88.25 72 LYS A CA 1
ATOM 560 C C . LYS A 1 72 ? 10.888 15.830 15.966 1.00 88.25 72 LYS A C 1
ATOM 562 O O . LYS A 1 72 ? 11.806 16.641 15.880 1.00 88.25 72 LYS A O 1
ATOM 567 N N . HIS A 1 73 ? 9.614 16.175 16.006 1.00 84.94 73 HIS A N 1
ATOM 568 C CA . HIS A 1 73 ? 9.134 17.536 15.976 1.00 84.94 73 HIS A CA 1
ATOM 569 C C . HIS A 1 73 ? 8.315 17.833 17.228 1.00 84.94 73 HIS A C 1
ATOM 571 O O . HIS A 1 73 ? 7.375 17.114 17.564 1.00 84.94 73 HIS A O 1
ATOM 577 N N . ARG A 1 74 ? 8.663 18.914 17.923 1.00 86.75 74 ARG A N 1
ATOM 578 C CA . ARG A 1 74 ? 7.945 19.369 19.113 1.00 86.75 74 ARG A CA 1
ATOM 579 C C . ARG A 1 74 ? 7.153 20.624 18.773 1.00 86.75 74 ARG A C 1
ATOM 581 O O . ARG A 1 74 ? 7.732 21.632 18.388 1.00 86.75 74 ARG A O 1
ATOM 588 N N . SER A 1 75 ? 5.846 20.557 18.990 1.00 84.69 75 SER A N 1
ATOM 589 C CA . SER A 1 75 ? 4.934 21.698 18.944 1.00 84.69 75 SER A CA 1
ATOM 590 C C . SER A 1 75 ? 4.485 22.085 20.359 1.00 84.69 75 SER A C 1
ATOM 592 O O . SER A 1 75 ? 4.900 21.470 21.343 1.00 84.69 75 SER A O 1
ATOM 594 N N . LYS A 1 76 ? 3.627 23.106 20.482 1.00 85.06 76 LYS A N 1
ATOM 595 C CA . LYS A 1 76 ? 3.117 23.566 21.787 1.00 85.06 76 LYS A CA 1
ATOM 596 C C . LYS A 1 76 ? 2.310 22.494 22.528 1.00 85.06 76 LYS A C 1
ATOM 598 O O . LYS A 1 76 ? 2.374 22.443 23.750 1.00 85.06 76 LYS A O 1
ATOM 603 N N . LEU A 1 77 ? 1.548 21.673 21.801 1.00 86.31 77 LEU A N 1
ATOM 604 C CA . LEU A 1 77 ? 0.576 20.737 22.383 1.00 86.31 77 LEU A CA 1
ATOM 605 C C . LEU A 1 77 ? 0.966 19.264 22.208 1.00 86.31 77 LEU A C 1
ATOM 607 O O . LEU A 1 77 ? 0.312 18.388 22.767 1.00 86.31 77 LEU A O 1
ATOM 611 N N . SER A 1 78 ? 2.011 18.968 21.432 1.00 86.38 78 SER A N 1
ATOM 612 C CA . SER A 1 78 ? 2.410 17.591 21.139 1.00 86.38 78 SER A CA 1
ATOM 613 C C . SER A 1 78 ? 3.877 17.475 20.736 1.00 86.38 78 SER A C 1
ATOM 615 O O . SER A 1 78 ? 4.521 18.442 20.327 1.00 86.38 78 SER A O 1
ATOM 617 N N . THR A 1 79 ? 4.413 16.261 20.835 1.00 88.50 79 THR A N 1
ATOM 618 C CA . THR A 1 79 ? 5.663 15.865 20.178 1.00 88.50 79 THR A CA 1
ATOM 619 C C . THR A 1 79 ? 5.338 14.739 19.210 1.00 88.50 79 THR A C 1
ATOM 621 O O . THR A 1 79 ? 4.751 13.742 19.619 1.00 88.50 79 THR A O 1
ATOM 624 N N . LEU A 1 80 ? 5.692 14.913 17.941 1.00 88.00 80 LEU A N 1
ATOM 625 C CA . LEU A 1 80 ? 5.475 13.947 16.871 1.00 88.00 80 LEU A CA 1
ATOM 626 C C . LEU A 1 80 ? 6.813 13.402 16.399 1.00 88.00 80 LEU A C 1
ATOM 628 O O . LEU A 1 80 ? 7.793 14.135 16.314 1.00 88.00 80 LEU A O 1
ATOM 632 N N . GLU A 1 81 ? 6.852 12.119 16.079 1.00 88.81 81 GLU A N 1
ATOM 633 C CA . GLU A 1 81 ? 7.966 11.510 15.367 1.00 88.81 81 GLU A CA 1
ATOM 634 C C . GLU A 1 81 ? 7.489 11.162 13.964 1.00 88.81 81 GLU A C 1
ATOM 636 O O . GLU A 1 81 ? 6.527 10.416 13.793 1.00 88.81 81 GLU A O 1
ATOM 641 N N . LEU A 1 82 ? 8.135 11.752 12.964 1.00 87.19 82 LEU A N 1
ATOM 642 C CA . LEU A 1 82 ? 7.866 11.473 11.566 1.00 87.19 82 LEU A CA 1
ATOM 643 C C . LEU A 1 82 ? 8.953 10.573 11.021 1.00 87.19 82 LEU A C 1
ATOM 645 O O . LEU A 1 82 ? 10.119 10.961 10.994 1.00 87.19 82 LEU A O 1
ATOM 649 N N . THR A 1 83 ? 8.555 9.407 10.532 1.00 87.06 83 THR A N 1
ATOM 650 C CA . THR A 1 83 ? 9.436 8.500 9.803 1.00 87.06 83 THR A CA 1
ATOM 651 C C . THR A 1 83 ? 9.123 8.593 8.321 1.00 87.06 83 THR A C 1
ATOM 653 O O . THR A 1 83 ? 7.981 8.410 7.905 1.00 87.06 83 THR A O 1
ATOM 656 N N . CYS A 1 84 ? 10.137 8.890 7.518 1.00 85.56 84 CYS A N 1
ATOM 657 C CA . CYS A 1 84 ? 10.025 8.987 6.069 1.00 85.56 84 CYS A CA 1
ATOM 658 C C . CYS A 1 84 ? 11.019 8.038 5.409 1.00 85.56 84 CYS A C 1
ATOM 660 O O . CYS A 1 84 ? 12.134 7.848 5.897 1.00 85.56 84 CYS A O 1
ATOM 662 N N . SER A 1 85 ? 10.615 7.462 4.280 1.00 84.81 85 SER A N 1
ATOM 663 C CA . SER A 1 85 ? 11.457 6.595 3.461 1.00 84.81 85 SER A CA 1
ATOM 664 C C . SER A 1 85 ? 11.564 7.126 2.040 1.00 84.81 85 SER A C 1
ATOM 666 O O . SER A 1 85 ? 10.546 7.457 1.435 1.00 84.81 85 SER A O 1
ATOM 668 N N . ILE A 1 86 ? 12.777 7.156 1.492 1.00 84.69 86 ILE A N 1
ATOM 669 C CA . ILE A 1 86 ? 12.996 7.335 0.054 1.00 84.69 86 ILE A CA 1
ATOM 670 C C . ILE A 1 86 ? 13.210 5.965 -0.553 1.00 84.69 86 ILE A C 1
ATOM 672 O O . ILE A 1 86 ? 14.140 5.262 -0.161 1.00 84.69 86 ILE A O 1
ATOM 676 N N . VAL A 1 87 ? 12.360 5.636 -1.520 1.00 87.50 87 VAL A N 1
ATOM 677 C CA . VAL A 1 87 ? 12.484 4.455 -2.370 1.00 87.50 87 VAL A CA 1
ATOM 678 C C . VAL A 1 87 ? 13.241 4.883 -3.630 1.00 87.50 87 VAL A C 1
ATOM 680 O O . VAL A 1 87 ? 12.794 5.768 -4.364 1.00 87.50 87 VAL A O 1
ATOM 683 N N . VAL A 1 88 ? 14.431 4.330 -3.856 1.00 85.12 88 VAL A N 1
ATOM 684 C CA . VAL A 1 88 ? 15.268 4.687 -5.019 1.00 85.12 88 VAL A CA 1
ATOM 685 C C . VAL A 1 88 ? 14.897 3.853 -6.241 1.00 85.12 88 VAL A C 1
ATOM 687 O O . VAL A 1 88 ? 14.411 2.733 -6.103 1.00 85.12 88 VAL A O 1
ATOM 690 N N . SER A 1 89 ? 15.131 4.397 -7.441 1.00 86.06 89 SER A N 1
ATOM 691 C CA . SER A 1 89 ? 14.788 3.743 -8.716 1.00 86.06 89 SER A CA 1
ATOM 692 C C . SER A 1 89 ? 13.363 3.177 -8.703 1.00 86.06 89 SER A C 1
ATOM 694 O O . SER A 1 89 ? 13.147 1.999 -8.993 1.00 86.06 89 SER A O 1
ATOM 696 N N . SER A 1 90 ? 12.414 4.009 -8.264 1.00 89.38 90 SER A N 1
ATOM 697 C CA . SER A 1 90 ? 11.055 3.583 -7.944 1.00 89.38 90 SER A CA 1
ATOM 698 C C . SER A 1 90 ? 10.198 3.332 -9.182 1.00 89.38 90 SER A C 1
ATOM 700 O O . SER A 1 90 ? 10.216 4.111 -10.132 1.00 89.38 90 SER A O 1
ATOM 702 N N . ILE A 1 91 ? 9.366 2.302 -9.091 1.00 92.94 91 ILE A N 1
ATOM 703 C CA . ILE A 1 91 ? 8.215 2.023 -9.946 1.00 92.94 91 ILE A CA 1
ATOM 704 C C . ILE A 1 91 ? 6.944 2.313 -9.144 1.00 92.94 91 ILE A C 1
ATOM 706 O O . ILE A 1 91 ? 6.876 2.025 -7.944 1.00 92.94 91 ILE A O 1
ATOM 710 N N . GLU A 1 92 ? 5.934 2.882 -9.797 1.00 95.25 92 GLU A N 1
ATOM 711 C CA . GLU A 1 92 ? 4.604 3.026 -9.219 1.00 95.25 92 GLU A CA 1
ATOM 712 C C . GLU A 1 92 ? 3.843 1.700 -9.328 1.00 95.25 92 GLU A C 1
ATOM 714 O O . GLU A 1 92 ? 3.675 1.155 -10.421 1.00 95.25 92 GLU A O 1
ATOM 719 N N . ALA A 1 93 ? 3.357 1.200 -8.193 1.00 96.75 93 ALA A N 1
ATOM 720 C CA . ALA A 1 93 ? 2.516 0.016 -8.113 1.00 96.75 93 ALA A CA 1
ATOM 721 C C . ALA A 1 93 ? 1.102 0.407 -7.674 1.00 96.75 93 ALA A C 1
ATOM 723 O O . ALA A 1 93 ? 0.888 0.844 -6.541 1.00 96.75 93 ALA A O 1
ATOM 724 N N . THR A 1 94 ? 0.130 0.227 -8.566 1.00 97.31 94 THR A N 1
ATOM 725 C CA . THR A 1 94 ? -1.296 0.415 -8.280 1.00 97.31 94 THR A CA 1
ATOM 726 C C . THR A 1 94 ? -1.944 -0.932 -7.983 1.00 97.31 94 THR A C 1
ATOM 728 O O . THR A 1 94 ? -2.055 -1.780 -8.862 1.00 97.31 94 THR A O 1
ATOM 731 N N . ILE A 1 95 ? -2.384 -1.124 -6.747 1.00 98.06 95 ILE A N 1
ATOM 732 C CA . ILE A 1 95 ? -2.905 -2.374 -6.201 1.00 98.06 95 ILE A CA 1
ATOM 733 C C . ILE A 1 95 ? -4.434 -2.378 -6.278 1.00 98.06 95 ILE A C 1
ATOM 735 O O . ILE A 1 95 ? -5.100 -1.416 -5.903 1.00 98.06 95 ILE A O 1
ATOM 739 N N . SER A 1 96 ? -4.997 -3.487 -6.731 1.00 97.94 96 SER A N 1
ATOM 740 C CA . SER A 1 96 ? -6.418 -3.811 -6.657 1.00 97.94 96 SER A CA 1
ATOM 741 C C . SER A 1 96 ? -6.562 -5.185 -6.012 1.00 97.94 96 SER A C 1
ATOM 743 O O . SER A 1 96 ? -5.720 -6.059 -6.221 1.00 97.94 96 SER A O 1
ATOM 745 N N . VAL A 1 97 ? -7.600 -5.360 -5.199 1.00 97.94 97 VAL A N 1
ATOM 746 C CA . VAL A 1 97 ? -7.941 -6.643 -4.581 1.00 97.94 97 VAL A CA 1
ATOM 747 C C . VAL A 1 97 ? -9.383 -6.947 -4.944 1.00 97.94 97 VAL A C 1
ATOM 749 O O . VAL A 1 97 ? -10.262 -6.141 -4.651 1.00 97.94 97 VAL A O 1
ATOM 752 N N . CYS A 1 98 ? -9.622 -8.084 -5.584 1.00 97.56 98 CYS A N 1
ATOM 753 C CA . CYS A 1 98 ? -10.947 -8.517 -6.010 1.00 97.56 98 CYS A CA 1
ATOM 754 C C . CYS A 1 98 ? -11.304 -9.845 -5.345 1.00 97.56 98 CYS A C 1
ATOM 756 O O . CYS A 1 98 ? -10.471 -10.747 -5.301 1.00 97.56 98 CYS A O 1
ATOM 758 N N . ILE A 1 99 ? -12.521 -9.971 -4.817 1.00 96.56 99 ILE A N 1
ATOM 759 C CA . ILE A 1 99 ? -13.044 -11.240 -4.306 1.00 96.56 99 ILE A CA 1
ATOM 760 C C . ILE A 1 99 ? -13.475 -12.084 -5.505 1.00 96.56 99 ILE A C 1
ATOM 762 O O . ILE A 1 99 ? -14.409 -11.731 -6.219 1.00 96.56 99 ILE A O 1
ATOM 766 N N . VAL A 1 100 ? -12.799 -13.213 -5.709 1.00 97.19 100 VAL A N 1
ATOM 767 C CA . VAL A 1 100 ? -13.061 -14.140 -6.824 1.00 97.19 100 VAL A CA 1
ATOM 768 C C . VAL A 1 100 ? -13.777 -15.412 -6.371 1.00 97.19 100 VAL A C 1
ATOM 770 O O . VAL A 1 100 ? -14.293 -16.161 -7.197 1.00 97.19 100 VAL A O 1
ATOM 773 N N . GLY A 1 101 ? -13.847 -15.653 -5.059 1.00 95.69 101 GLY A N 1
ATOM 774 C CA . GLY A 1 101 ? -14.570 -16.781 -4.485 1.00 95.69 101 GLY A CA 1
ATOM 775 C C . GLY A 1 101 ? -14.893 -16.582 -3.006 1.00 95.69 101 GLY A C 1
ATOM 776 O O . GLY A 1 101 ? -14.095 -16.047 -2.239 1.00 95.69 101 GLY A O 1
ATOM 777 N N . GLY A 1 102 ? -16.072 -17.044 -2.589 1.00 93.50 102 GLY A N 1
ATOM 778 C CA . GLY A 1 102 ? -16.550 -16.864 -1.217 1.00 93.50 102 GLY A CA 1
ATOM 779 C C . GLY A 1 102 ? -16.856 -15.400 -0.886 1.00 93.50 102 GLY A C 1
ATOM 780 O O . GLY A 1 102 ? -17.240 -14.620 -1.752 1.00 93.50 102 GLY A O 1
ATOM 781 N N . SER A 1 103 ? -16.708 -15.037 0.385 1.00 90.50 103 SER A N 1
ATOM 782 C CA . SER A 1 103 ? -16.916 -13.680 0.893 1.00 90.50 103 SER A CA 1
ATOM 783 C C . SER A 1 103 ? -15.975 -13.413 2.060 1.00 90.50 103 SER A C 1
ATOM 785 O O . SER A 1 103 ? -15.504 -14.355 2.710 1.00 90.50 103 SER A O 1
ATOM 787 N N . TRP A 1 104 ? -15.710 -12.132 2.343 1.00 90.12 104 TRP A N 1
ATOM 788 C CA . TRP A 1 104 ? -15.025 -11.766 3.579 1.00 90.12 104 TRP A CA 1
ATOM 789 C C . TRP A 1 104 ? -15.829 -12.312 4.771 1.00 90.12 104 TRP A C 1
ATOM 791 O O . TRP A 1 104 ? -17.045 -12.115 4.792 1.00 90.12 104 TRP A O 1
ATOM 801 N N . PRO A 1 105 ? -15.209 -13.035 5.720 1.00 83.56 105 PRO A N 1
ATOM 802 C CA . PRO A 1 105 ? -15.966 -13.686 6.781 1.00 83.56 105 PRO A CA 1
ATOM 803 C C . PRO A 1 105 ? -16.675 -12.674 7.697 1.00 83.56 105 PRO A C 1
ATOM 805 O O . PRO A 1 105 ? -16.079 -11.678 8.112 1.00 83.56 105 PRO A O 1
ATOM 808 N N . ASP A 1 106 ? -17.933 -12.944 8.048 1.00 84.19 106 ASP A N 1
ATOM 809 C CA . ASP A 1 106 ? -18.724 -12.051 8.898 1.00 84.19 106 ASP A CA 1
ATOM 810 C C . ASP A 1 106 ? -18.086 -11.870 10.283 1.00 84.19 106 ASP A C 1
ATOM 812 O O . ASP A 1 106 ? -17.660 -12.830 10.930 1.00 84.19 106 ASP A O 1
ATOM 816 N N . GLY A 1 107 ? -18.024 -10.619 10.745 1.00 82.44 107 GLY A N 1
ATOM 817 C CA . GLY A 1 107 ? -17.443 -10.258 1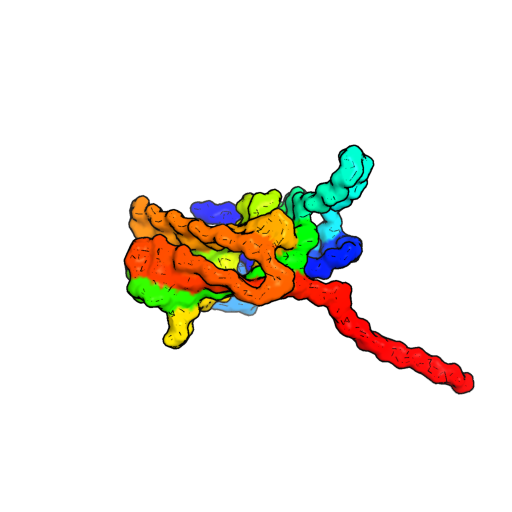2.041 1.00 82.44 107 GLY A CA 1
ATOM 818 C C . GLY A 1 107 ? -15.915 -10.332 12.110 1.00 82.44 107 GLY A C 1
ATOM 819 O O . GLY A 1 107 ? -15.358 -10.097 13.182 1.00 82.44 107 GLY A O 1
ATOM 820 N N . PHE A 1 108 ? -15.223 -10.646 11.007 1.00 85.31 108 PHE A N 1
ATOM 821 C CA . PHE A 1 108 ? -13.766 -10.552 10.965 1.00 85.31 108 PHE A CA 1
ATOM 822 C C . PHE A 1 108 ? -13.323 -9.108 10.744 1.00 85.31 108 PHE A C 1
ATOM 824 O O . PHE A 1 108 ? -13.581 -8.534 9.682 1.00 85.31 108 PHE A O 1
ATOM 831 N N . SER A 1 109 ? -12.537 -8.568 11.677 1.00 91.19 109 SER A N 1
ATOM 832 C CA . SER A 1 109 ? -11.699 -7.412 11.362 1.00 91.19 109 SER A CA 1
ATOM 833 C C . SER A 1 109 ? -10.572 -7.824 10.427 1.00 91.19 109 SER A C 1
ATOM 835 O O . SER A 1 109 ? -10.207 -8.998 10.324 1.00 91.19 109 SER A O 1
ATOM 837 N N . GLY A 1 110 ? -10.009 -6.855 9.712 1.00 91.62 110 GLY A N 1
ATOM 838 C CA . GLY A 1 110 ? -9.028 -7.139 8.678 1.00 91.62 110 GLY A CA 1
ATOM 839 C C . GLY A 1 110 ? -8.154 -5.962 8.312 1.00 91.62 110 GLY A C 1
ATOM 840 O O . GLY A 1 110 ? -8.506 -4.803 8.514 1.00 91.62 110 GLY A O 1
ATOM 841 N N . ARG A 1 111 ? -6.979 -6.257 7.765 1.00 94.00 111 ARG A N 1
ATOM 842 C CA . ARG A 1 111 ? -6.058 -5.247 7.251 1.00 94.00 111 ARG A CA 1
ATOM 843 C C . ARG A 1 111 ? -5.423 -5.730 5.967 1.00 94.00 111 ARG A C 1
ATOM 845 O O . ARG A 1 111 ? -4.988 -6.874 5.891 1.00 94.00 111 ARG A O 1
ATOM 852 N N . PHE A 1 112 ? -5.308 -4.811 5.019 1.00 95.38 112 PHE A N 1
ATOM 853 C CA . PHE A 1 112 ? -4.476 -4.968 3.836 1.00 95.38 112 PHE A CA 1
ATOM 854 C C . PHE A 1 112 ? -3.306 -4.004 3.939 1.00 95.38 112 PHE A C 1
ATOM 856 O O . PHE A 1 112 ? -3.494 -2.807 4.171 1.00 95.38 112 PHE A O 1
ATOM 863 N N . ILE A 1 113 ? -2.095 -4.523 3.789 1.00 95.31 113 ILE A N 1
ATOM 864 C CA . ILE A 1 113 ? -0.855 -3.774 3.956 1.00 95.31 113 ILE A CA 1
ATOM 865 C C . ILE A 1 113 ? 0.042 -4.038 2.752 1.00 95.31 113 ILE A C 1
ATOM 867 O O . ILE A 1 113 ? 0.181 -5.173 2.314 1.00 95.31 113 ILE A O 1
ATOM 871 N N . ALA A 1 114 ? 0.688 -2.996 2.243 1.00 95.75 114 ALA A N 1
ATOM 872 C CA . ALA A 1 114 ? 1.768 -3.118 1.276 1.00 95.75 114 ALA A CA 1
ATOM 873 C C . ALA A 1 114 ? 3.106 -2.709 1.893 1.00 95.75 114 ALA A C 1
ATOM 875 O O . ALA A 1 114 ? 3.171 -1.807 2.730 1.00 95.75 114 ALA A O 1
ATOM 876 N N . SER A 1 115 ? 4.190 -3.341 1.459 1.00 94.06 115 SER A N 1
ATOM 877 C CA . SER A 1 115 ? 5.550 -2.902 1.778 1.00 94.06 115 SER A CA 1
ATOM 878 C C . SER A 1 115 ? 6.509 -3.253 0.648 1.00 94.06 115 SER A C 1
ATOM 880 O O . SER A 1 115 ? 6.252 -4.176 -0.124 1.00 94.06 115 SER A O 1
ATOM 882 N N . THR A 1 116 ? 7.613 -2.517 0.549 1.00 91.12 116 THR A N 1
ATOM 883 C CA . THR A 1 116 ? 8.697 -2.836 -0.387 1.00 91.12 116 THR A CA 1
ATOM 884 C C . THR A 1 116 ? 9.869 -3.458 0.363 1.00 91.12 116 THR A C 1
ATOM 886 O O . THR A 1 116 ? 10.150 -3.078 1.502 1.00 91.12 116 THR A O 1
ATOM 889 N N . ALA A 1 117 ? 10.543 -4.436 -0.239 1.00 82.94 117 ALA A N 1
ATOM 890 C CA . ALA A 1 117 ? 11.485 -5.306 0.469 1.00 82.94 117 ALA A CA 1
ATOM 891 C C . ALA A 1 117 ? 12.614 -4.554 1.196 1.00 82.94 117 ALA A C 1
ATOM 893 O O . ALA A 1 117 ? 12.959 -4.907 2.327 1.00 82.94 117 ALA A O 1
ATOM 894 N N . SER A 1 118 ? 13.175 -3.507 0.582 1.00 79.69 118 SER A N 1
ATOM 895 C CA . SER A 1 118 ? 14.342 -2.814 1.142 1.00 79.69 118 SER A CA 1
ATOM 896 C C . SER A 1 118 ? 14.008 -1.950 2.373 1.00 79.69 118 SER A C 1
ATOM 898 O O . SER A 1 118 ? 14.864 -1.725 3.231 1.00 79.69 118 SER A O 1
ATOM 900 N N . VAL A 1 119 ? 12.746 -1.522 2.492 1.00 82.06 119 VAL A N 1
ATOM 901 C CA . VAL A 1 119 ? 12.198 -0.767 3.627 1.00 82.06 119 VAL A CA 1
ATOM 902 C C . VAL A 1 119 ? 10.944 -1.453 4.174 1.00 82.06 119 VAL A C 1
ATOM 904 O O . VAL A 1 119 ? 9.949 -0.810 4.477 1.00 82.06 119 VAL A O 1
ATOM 907 N N . SER A 1 120 ? 10.992 -2.776 4.348 1.00 83.06 120 SER A N 1
ATOM 908 C CA . SER A 1 120 ? 9.839 -3.617 4.734 1.00 83.06 120 SER A CA 1
ATOM 909 C C . SER A 1 120 ? 9.185 -3.267 6.082 1.00 83.06 120 SER A C 1
ATOM 911 O O . SER A 1 120 ? 8.034 -3.621 6.344 1.00 83.06 120 SER A O 1
ATOM 913 N N . HIS A 1 121 ? 9.902 -2.549 6.948 1.00 84.06 121 HIS A N 1
ATOM 914 C CA . HIS A 1 121 ? 9.368 -2.000 8.195 1.00 84.06 121 HIS A CA 1
ATOM 915 C C . HIS A 1 121 ? 8.452 -0.784 7.963 1.00 84.06 121 HIS A C 1
ATOM 917 O O . HIS A 1 121 ? 7.609 -0.487 8.806 1.00 84.06 121 HIS A O 1
ATOM 923 N N . MET A 1 122 ? 8.577 -0.113 6.815 1.00 86.81 122 MET A N 1
ATOM 924 C CA . MET A 1 122 ? 7.694 0.963 6.371 1.00 86.81 122 MET A CA 1
ATOM 925 C C . MET A 1 122 ? 6.500 0.364 5.633 1.00 86.81 122 MET A C 1
ATOM 927 O O . MET A 1 122 ? 6.533 0.090 4.434 1.00 86.81 122 MET A O 1
ATOM 931 N N . ARG A 1 123 ? 5.435 0.128 6.395 1.00 89.81 123 ARG A N 1
ATOM 932 C CA . ARG A 1 123 ? 4.196 -0.484 5.919 1.00 89.81 123 ARG A CA 1
ATOM 933 C C . ARG A 1 123 ? 3.193 0.583 5.500 1.00 89.81 123 ARG A C 1
ATOM 935 O O . ARG A 1 123 ? 2.919 1.516 6.251 1.00 89.81 123 ARG A O 1
ATOM 942 N N . VAL A 1 124 ? 2.603 0.414 4.324 1.00 90.88 124 VAL A N 1
ATOM 943 C CA . VAL A 1 124 ? 1.499 1.240 3.835 1.00 90.88 124 VAL A CA 1
ATOM 944 C C . VAL A 1 124 ? 0.197 0.496 4.080 1.00 90.88 124 VAL A C 1
ATOM 946 O O . VAL A 1 124 ? -0.052 -0.545 3.480 1.00 90.88 124 VAL A O 1
ATOM 949 N N . LEU A 1 125 ? -0.645 1.031 4.961 1.00 92.69 125 LEU A N 1
ATOM 950 C CA . LEU A 1 125 ? -1.995 0.519 5.165 1.00 92.69 125 LEU A CA 1
ATOM 951 C C . LEU A 1 125 ? -2.856 0.858 3.941 1.00 92.69 125 LEU A C 1
ATOM 953 O O . LEU A 1 125 ? -3.085 2.033 3.650 1.00 92.69 125 LEU A O 1
ATOM 957 N N . LEU A 1 126 ? -3.305 -0.174 3.231 1.00 94.44 126 LEU A N 1
ATOM 958 C CA . LEU A 1 126 ? -4.180 -0.057 2.064 1.00 94.44 126 LEU A CA 1
ATOM 959 C C . LEU A 1 126 ? -5.647 0.021 2.487 1.00 94.44 126 LEU A C 1
ATOM 961 O O . LEU A 1 126 ? -6.410 0.815 1.942 1.00 94.44 126 LEU A O 1
ATOM 965 N N . LEU A 1 127 ? -6.026 -0.791 3.476 1.00 93.75 127 LEU A N 1
ATOM 966 C CA . LEU A 1 127 ? -7.371 -0.845 4.039 1.00 93.75 127 LEU A CA 1
ATOM 967 C C . LEU A 1 127 ? -7.322 -1.377 5.476 1.00 93.75 127 LEU A C 1
ATOM 969 O O . LEU A 1 127 ? -6.528 -2.267 5.786 1.00 93.75 127 LEU A O 1
ATOM 973 N N . ASN A 1 128 ? -8.199 -0.858 6.332 1.00 92.38 128 ASN A N 1
ATOM 974 C CA . ASN A 1 128 ? -8.468 -1.385 7.665 1.00 92.38 128 ASN A CA 1
ATOM 975 C C . ASN A 1 128 ? -9.977 -1.577 7.838 1.00 92.38 128 ASN A C 1
ATOM 977 O O . ASN A 1 128 ? -10.736 -0.626 7.685 1.00 92.38 128 ASN A O 1
ATOM 981 N N . ILE A 1 129 ? -10.371 -2.797 8.177 1.00 90.94 129 ILE A N 1
ATOM 982 C CA . ILE A 1 129 ? -11.737 -3.251 8.430 1.00 90.94 129 ILE A CA 1
ATOM 983 C C . ILE A 1 129 ? -11.850 -3.442 9.947 1.00 90.94 129 ILE A C 1
ATOM 985 O O . ILE A 1 129 ? -11.089 -4.227 10.520 1.00 90.94 129 ILE A O 1
ATOM 989 N N . GLY A 1 130 ? -12.721 -2.681 10.612 1.00 86.31 130 GLY A N 1
ATOM 990 C CA . GLY A 1 130 ? -12.947 -2.787 12.054 1.00 86.31 130 GLY A CA 1
ATOM 991 C C . GLY A 1 130 ? -13.721 -4.045 12.455 1.00 86.31 130 GLY A C 1
ATOM 992 O O . GLY A 1 130 ? -14.263 -4.751 11.614 1.00 86.31 130 GLY A O 1
ATOM 993 N N . ASP A 1 131 ? -13.808 -4.315 13.762 1.00 74.94 131 ASP A N 1
ATOM 994 C CA . ASP A 1 131 ? -14.419 -5.544 14.311 1.00 74.94 131 ASP A CA 1
ATOM 995 C C . ASP A 1 131 ? -15.914 -5.716 13.981 1.00 74.94 131 ASP A C 1
ATOM 997 O O . ASP A 1 131 ? -16.456 -6.812 14.092 1.00 74.94 131 ASP A O 1
ATOM 1001 N N . LYS A 1 132 ? -16.602 -4.632 13.608 1.00 74.75 132 LYS A N 1
ATOM 1002 C CA . LYS A 1 132 ? -18.018 -4.641 13.201 1.00 74.75 132 LYS A CA 1
ATOM 1003 C C . LYS A 1 132 ? -18.226 -4.195 11.757 1.00 74.75 132 LYS A C 1
ATOM 1005 O O . LYS A 1 132 ? -19.371 -4.056 11.332 1.00 74.75 132 LYS A O 1
ATOM 1010 N N . ASP A 1 133 ? -17.140 -3.957 11.034 1.00 82.56 133 ASP A N 1
ATOM 1011 C CA . ASP A 1 133 ? -17.200 -3.470 9.667 1.00 82.56 133 ASP A CA 1
ATOM 1012 C C . ASP A 1 133 ? -17.052 -4.639 8.698 1.00 82.56 133 ASP A C 1
ATOM 1014 O O . ASP A 1 133 ? -16.477 -5.681 9.009 1.00 82.56 133 ASP A O 1
ATOM 1018 N N . THR A 1 134 ? -17.552 -4.444 7.487 1.00 85.06 134 THR A N 1
ATOM 1019 C CA . THR A 1 134 ? -17.236 -5.296 6.342 1.00 85.06 134 THR A CA 1
ATOM 1020 C C . THR A 1 134 ? -16.511 -4.442 5.309 1.00 85.06 134 THR A C 1
ATOM 1022 O O . THR A 1 134 ? -16.720 -3.224 5.268 1.00 85.06 134 THR A O 1
ATOM 1025 N N . PRO A 1 135 ? -15.611 -5.026 4.499 1.00 90.38 135 PRO A N 1
ATOM 1026 C CA . PRO A 1 135 ? -15.024 -4.278 3.401 1.00 90.38 135 PRO A CA 1
ATOM 1027 C C . PRO A 1 135 ? -16.139 -3.809 2.465 1.00 90.38 135 PRO A C 1
ATOM 1029 O O . PRO A 1 135 ? -17.050 -4.572 2.148 1.00 90.38 135 PRO A O 1
ATOM 1032 N N . VAL A 1 136 ? -16.054 -2.565 1.999 1.00 93.06 136 VAL A N 1
ATOM 1033 C CA . VAL A 1 136 ? -16.928 -2.101 0.920 1.00 93.06 136 VAL A CA 1
ATOM 1034 C C . VAL A 1 136 ? -16.465 -2.780 -0.364 1.00 93.06 136 VAL A C 1
ATOM 1036 O O . VAL A 1 136 ? -15.286 -2.713 -0.717 1.00 93.06 136 VAL A O 1
ATOM 1039 N N . VAL A 1 137 ? -17.385 -3.474 -1.029 1.00 94.44 137 VAL A N 1
ATOM 1040 C CA . VAL A 1 137 ? -17.111 -4.245 -2.244 1.00 94.44 137 VAL A CA 1
ATOM 1041 C C . VAL A 1 137 ? -17.958 -3.687 -3.381 1.00 94.44 137 VAL A C 1
ATOM 1043 O O . VAL A 1 137 ? -19.178 -3.570 -3.257 1.00 94.44 137 VAL A O 1
ATOM 1046 N N . ALA A 1 138 ? -17.306 -3.328 -4.483 1.00 94.69 138 ALA A N 1
ATOM 1047 C CA . ALA A 1 138 ? -17.961 -2.884 -5.702 1.00 94.69 138 ALA A CA 1
ATOM 1048 C C . ALA A 1 138 ? -18.701 -4.043 -6.396 1.00 94.69 138 ALA A C 1
ATOM 1050 O O . ALA A 1 138 ? -18.480 -5.218 -6.106 1.00 94.69 138 ALA A O 1
ATOM 1051 N N . ALA A 1 139 ? -19.569 -3.720 -7.358 1.00 93.75 139 ALA A N 1
ATOM 1052 C CA . ALA A 1 139 ? -20.374 -4.716 -8.073 1.00 93.75 139 ALA A CA 1
ATOM 1053 C C . ALA A 1 139 ? -19.542 -5.770 -8.833 1.00 93.75 139 ALA A C 1
ATOM 1055 O O . ALA A 1 139 ? -20.037 -6.861 -9.099 1.00 93.75 139 ALA A O 1
ATOM 1056 N N . ASP A 1 140 ? -18.292 -5.452 -9.179 1.00 93.94 140 ASP A N 1
ATOM 1057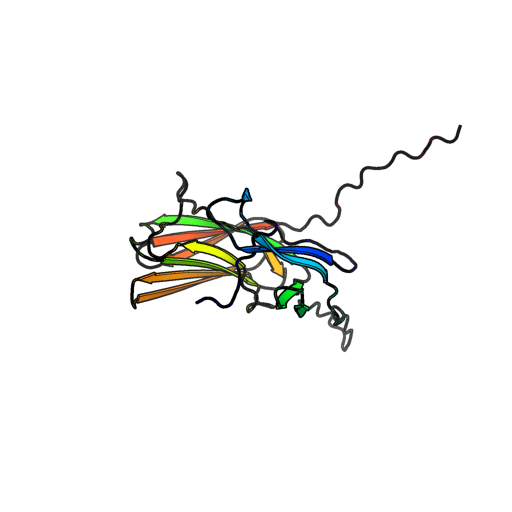 C CA . ASP A 1 140 ? -17.351 -6.354 -9.848 1.00 93.94 140 ASP A CA 1
ATOM 1058 C C . ASP A 1 140 ? -16.521 -7.217 -8.877 1.00 93.94 140 ASP A C 1
ATOM 1060 O O . ASP A 1 140 ? -15.643 -7.954 -9.318 1.00 93.94 140 ASP A O 1
ATOM 1064 N N . GLY A 1 141 ? -16.781 -7.127 -7.567 1.00 94.75 141 GLY A N 1
ATOM 1065 C CA . GLY A 1 141 ? -16.037 -7.841 -6.527 1.00 94.75 141 GLY A CA 1
ATOM 1066 C C . GLY A 1 141 ? -14.795 -7.103 -6.019 1.00 94.75 141 GLY A C 1
ATOM 1067 O O . GLY A 1 141 ? -14.132 -7.593 -5.100 1.00 94.75 141 GLY A O 1
ATOM 1068 N N . THR A 1 142 ? -14.469 -5.926 -6.562 1.00 96.81 142 THR A N 1
ATOM 1069 C CA . THR A 1 142 ? -13.311 -5.141 -6.121 1.00 96.81 142 THR A CA 1
ATOM 1070 C C . THR A 1 142 ? -13.542 -4.561 -4.729 1.00 96.81 142 THR A C 1
ATOM 1072 O O . THR A 1 142 ? -14.514 -3.849 -4.488 1.00 96.81 142 THR A O 1
ATOM 1075 N N . ILE A 1 143 ? -12.607 -4.811 -3.817 1.00 96.00 143 ILE A N 1
ATOM 1076 C CA . ILE A 1 143 ? -12.585 -4.205 -2.487 1.00 96.00 143 ILE A CA 1
ATOM 1077 C C . ILE A 1 143 ? -12.136 -2.742 -2.605 1.00 96.00 143 ILE A C 1
ATOM 1079 O O . ILE A 1 143 ? -11.084 -2.438 -3.178 1.00 96.00 143 ILE A O 1
ATOM 1083 N N . GLU A 1 144 ? -12.899 -1.822 -2.018 1.00 95.19 144 GLU A N 1
ATOM 1084 C CA . GLU A 1 144 ? -12.547 -0.404 -1.979 1.00 95.19 144 GLU A CA 1
ATOM 1085 C C . GLU A 1 144 ? -11.409 -0.139 -0.985 1.00 95.19 144 GLU A C 1
ATOM 1087 O O . GLU A 1 144 ? -11.602 0.011 0.221 1.00 95.19 144 GLU A O 1
ATOM 1092 N N . LEU A 1 145 ? -10.184 -0.060 -1.505 1.00 94.31 145 LEU A N 1
ATOM 1093 C CA . LEU A 1 145 ? -9.015 0.307 -0.711 1.00 94.31 145 LEU A CA 1
ATOM 1094 C C . LEU A 1 145 ? -8.992 1.815 -0.420 1.00 94.31 145 LEU A C 1
ATOM 1096 O O . LEU A 1 145 ? -9.128 2.636 -1.334 1.00 94.31 145 LEU A O 1
ATOM 1100 N N . SER A 1 146 ? -8.701 2.178 0.832 1.00 91.44 146 SER A N 1
ATOM 1101 C CA . SER A 1 146 ? -8.458 3.568 1.247 1.00 91.44 146 SER A CA 1
ATOM 1102 C C . SER A 1 146 ? -7.210 4.148 0.577 1.00 91.44 146 SER A C 1
ATOM 1104 O O . SER A 1 146 ? -7.155 5.333 0.252 1.00 91.44 146 SER A O 1
ATOM 1106 N N . ARG A 1 147 ? -6.198 3.305 0.346 1.00 91.81 147 ARG A N 1
ATOM 1107 C CA . ARG A 1 147 ? -4.991 3.616 -0.424 1.00 91.81 147 ARG A CA 1
ATOM 1108 C C . ARG A 1 147 ? -4.667 2.464 -1.353 1.00 91.81 147 ARG A C 1
ATOM 1110 O O . ARG A 1 147 ? -4.769 1.308 -0.969 1.00 91.81 147 ARG A O 1
ATOM 1117 N N . ARG A 1 148 ? -4.244 2.792 -2.571 1.00 94.31 148 ARG A N 1
ATOM 1118 C CA . ARG A 1 148 ? -3.987 1.787 -3.609 1.00 94.31 148 ARG A CA 1
ATOM 1119 C C . ARG A 1 148 ? -2.668 1.949 -4.344 1.00 94.31 148 ARG A C 1
ATOM 1121 O O . ARG A 1 148 ? -2.342 1.090 -5.143 1.00 94.31 148 ARG A O 1
ATOM 1128 N N . VAL A 1 149 ? -1.923 3.027 -4.114 1.00 94.06 149 VAL A N 1
ATOM 1129 C CA . VAL A 1 149 ? -0.670 3.284 -4.834 1.00 94.06 149 VAL A CA 1
ATOM 1130 C C . VAL A 1 149 ? 0.497 3.272 -3.859 1.00 94.06 149 VAL A C 1
ATOM 1132 O O . VAL A 1 149 ? 0.439 3.926 -2.817 1.00 94.06 149 VAL A O 1
ATOM 1135 N N . VAL A 1 150 ? 1.553 2.538 -4.205 1.00 93.88 150 VAL A N 1
ATOM 1136 C CA . VAL A 1 150 ? 2.812 2.483 -3.452 1.00 93.88 150 VAL A CA 1
ATOM 1137 C C . VAL A 1 150 ? 4.014 2.578 -4.388 1.00 93.88 150 VAL A C 1
ATOM 1139 O O . VAL A 1 150 ? 3.928 2.212 -5.559 1.00 93.88 150 VAL A O 1
ATOM 1142 N N . SER A 1 151 ? 5.139 3.068 -3.865 1.00 92.94 151 SER A N 1
ATOM 1143 C CA . SER A 1 151 ? 6.422 3.079 -4.575 1.00 92.94 151 SER A CA 1
ATOM 1144 C C . SER A 1 151 ? 7.228 1.836 -4.219 1.00 92.94 151 SER A C 1
ATOM 1146 O O . SER A 1 151 ? 7.341 1.486 -3.043 1.00 92.94 151 SER A O 1
ATOM 1148 N N . VAL A 1 152 ? 7.804 1.196 -5.231 1.00 93.25 152 VAL A N 1
ATOM 1149 C CA . VAL A 1 152 ? 8.557 -0.059 -5.098 1.00 93.25 152 VAL A CA 1
ATOM 1150 C C . VAL A 1 152 ? 9.884 0.100 -5.825 1.00 93.25 152 VAL A C 1
ATOM 1152 O O . VAL A 1 152 ? 9.901 0.658 -6.919 1.00 93.25 152 VAL A O 1
ATOM 1155 N N . GLU A 1 153 ? 11.002 -0.359 -5.261 1.00 90.62 153 GLU A N 1
ATOM 1156 C CA . GLU A 1 153 ? 12.266 -0.336 -6.010 1.00 90.62 153 GLU A CA 1
ATOM 1157 C C . GLU A 1 153 ? 12.147 -1.226 -7.250 1.00 90.62 153 GLU A C 1
ATOM 1159 O O . GLU A 1 153 ? 11.744 -2.373 -7.123 1.00 90.62 153 GLU A O 1
ATOM 1164 N N . SER A 1 154 ? 12.561 -0.752 -8.426 1.00 91.25 154 SER A N 1
ATOM 1165 C CA . SER A 1 154 ? 12.576 -1.541 -9.678 1.00 91.25 154 SER A CA 1
ATOM 1166 C C . SER A 1 154 ? 13.340 -2.866 -9.577 1.00 91.25 154 SER A C 1
ATOM 1168 O O . SER A 1 154 ? 12.989 -3.834 -10.241 1.00 91.25 154 SER A O 1
ATOM 1170 N N . PHE A 1 155 ? 14.365 -2.919 -8.729 1.00 86.62 155 PHE A N 1
ATOM 1171 C CA . PHE A 1 155 ? 15.181 -4.107 -8.454 1.00 86.62 155 PHE A CA 1
ATOM 1172 C C . PHE A 1 155 ? 14.735 -4.878 -7.199 1.00 86.62 155 PHE A C 1
ATOM 1174 O O . PHE A 1 155 ? 15.408 -5.816 -6.773 1.00 86.62 155 PHE A O 1
ATOM 1181 N N . GLY A 1 156 ? 13.665 -4.424 -6.548 1.00 89.38 156 GLY A N 1
ATOM 1182 C CA . GLY A 1 156 ? 13.164 -4.967 -5.296 1.00 89.38 156 GLY A CA 1
ATOM 1183 C C . GLY A 1 156 ? 11.979 -5.901 -5.499 1.00 89.38 156 GLY A C 1
ATOM 1184 O O . GLY A 1 156 ? 11.895 -6.669 -6.454 1.00 89.38 156 GLY A O 1
ATOM 1185 N N . GLU A 1 157 ? 11.054 -5.835 -4.551 1.00 94.38 157 GLU A N 1
ATOM 1186 C CA . GLU A 1 157 ? 9.863 -6.673 -4.513 1.00 94.38 157 GLU A CA 1
ATOM 1187 C C . GLU A 1 157 ? 8.763 -5.945 -3.747 1.00 94.38 157 GLU A C 1
ATOM 1189 O O . GLU A 1 157 ? 9.011 -5.367 -2.683 1.00 94.38 157 GLU A O 1
ATOM 1194 N N . LEU A 1 158 ? 7.542 -6.017 -4.275 1.00 97.25 158 LEU A N 1
ATOM 1195 C CA . LEU A 1 158 ? 6.339 -5.596 -3.573 1.00 97.25 158 LEU A CA 1
ATOM 1196 C C . LEU A 1 158 ? 5.770 -6.767 -2.781 1.00 97.25 158 LEU A C 1
ATOM 1198 O O . LEU A 1 158 ? 5.517 -7.836 -3.335 1.00 97.25 158 LEU A O 1
ATOM 1202 N N . ARG A 1 159 ? 5.474 -6.524 -1.511 1.00 97.06 159 ARG A N 1
ATOM 1203 C CA . ARG A 1 159 ? 4.756 -7.451 -0.640 1.00 97.06 159 ARG A CA 1
ATOM 1204 C C . ARG A 1 159 ? 3.379 -6.903 -0.354 1.00 97.06 159 ARG A C 1
ATOM 1206 O O . ARG A 1 159 ? 3.264 -5.758 0.085 1.00 97.06 159 ARG A O 1
ATOM 1213 N N . VAL A 1 160 ? 2.354 -7.713 -0.591 1.00 97.38 160 VAL A N 1
ATOM 1214 C CA . VAL A 1 160 ? 0.977 -7.406 -0.204 1.00 97.38 160 VAL A CA 1
ATOM 1215 C C . VAL A 1 160 ? 0.530 -8.437 0.813 1.00 97.38 160 VAL A C 1
ATOM 1217 O O . VAL A 1 160 ? 0.553 -9.639 0.565 1.00 97.38 160 VAL A O 1
ATOM 1220 N N . HIS A 1 161 ? 0.133 -7.932 1.965 1.00 95.75 161 HIS A N 1
ATOM 1221 C CA . HIS A 1 161 ? -0.238 -8.678 3.146 1.00 95.75 161 HIS A CA 1
ATOM 1222 C C . HIS A 1 161 ? -1.723 -8.472 3.425 1.00 95.75 161 HIS A C 1
ATOM 1224 O O . HIS A 1 161 ? -2.214 -7.343 3.356 1.00 95.75 161 HIS A O 1
ATOM 1230 N N . ALA A 1 162 ? -2.431 -9.556 3.727 1.00 95.06 162 ALA A N 1
ATOM 1231 C CA . ALA A 1 162 ? -3.782 -9.513 4.258 1.00 95.06 162 ALA A CA 1
ATOM 1232 C C . ALA A 1 162 ? -3.842 -10.312 5.553 1.00 95.06 162 ALA A C 1
ATOM 1234 O O . ALA A 1 162 ? -3.520 -11.502 5.585 1.00 95.06 162 ALA A O 1
ATOM 1235 N N . ALA A 1 163 ? -4.314 -9.660 6.607 1.00 92.31 163 ALA A N 1
ATOM 1236 C CA . ALA A 1 163 ? -4.626 -10.316 7.861 1.00 92.31 163 ALA A CA 1
ATOM 1237 C C . ALA A 1 163 ? -6.098 -10.138 8.214 1.00 92.31 163 ALA A C 1
ATOM 1239 O O . ALA A 1 163 ? -6.702 -9.116 7.892 1.00 92.31 163 ALA A O 1
ATOM 1240 N N . GLY A 1 1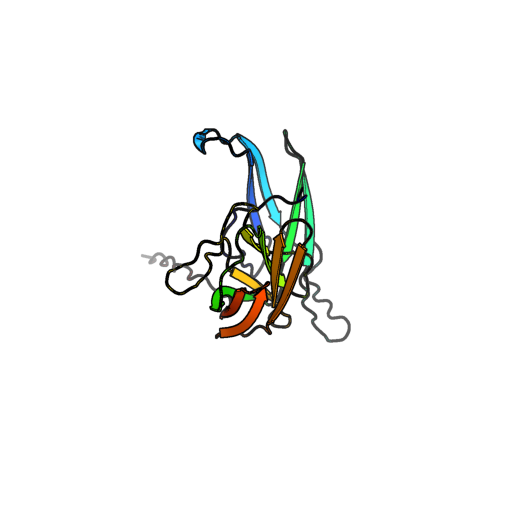64 ? -6.650 -11.148 8.879 1.00 90.94 164 GLY A N 1
ATOM 1241 C CA . GLY A 1 164 ? -7.993 -11.143 9.434 1.00 90.94 164 GLY A CA 1
ATOM 1242 C C . GLY A 1 164 ? -8.003 -11.707 10.850 1.00 90.94 164 GLY A C 1
ATOM 1243 O O . GLY A 1 164 ? -7.255 -12.644 11.151 1.00 90.94 164 GLY A O 1
ATOM 1244 N N . TRP A 1 165 ? -8.858 -11.152 11.705 1.00 90.06 165 TRP A N 1
ATOM 1245 C CA . TRP A 1 165 ? -9.004 -11.552 13.103 1.00 90.06 165 TRP A CA 1
ATOM 1246 C C . TRP A 1 165 ? -10.470 -11.788 13.456 1.00 90.06 165 TRP A C 1
ATOM 1248 O O . TRP A 1 165 ? -11.333 -11.000 13.084 1.00 90.06 165 TRP A O 1
ATOM 1258 N N . LEU A 1 166 ? -10.732 -12.844 14.225 1.00 87.19 166 LEU A N 1
ATOM 1259 C CA . LEU A 1 166 ? -12.022 -13.095 14.864 1.00 87.19 166 LEU A CA 1
ATOM 1260 C C . LEU A 1 166 ? -11.789 -13.667 16.262 1.00 87.19 166 LEU A C 1
ATOM 1262 O O . LEU A 1 166 ? -11.390 -14.822 16.422 1.00 87.19 166 LEU A O 1
ATOM 1266 N N . GLY A 1 167 ? -12.025 -12.858 17.294 1.00 83.56 167 GLY A N 1
ATOM 1267 C CA . GLY A 1 167 ? -11.702 -13.245 18.667 1.00 83.56 167 GLY A CA 1
ATOM 1268 C C . GLY A 1 167 ? -10.211 -13.574 18.815 1.00 83.56 167 GLY A C 1
ATOM 1269 O O . GLY A 1 167 ? -9.362 -12.717 18.589 1.00 83.56 167 GLY A O 1
ATOM 1270 N N . SER A 1 168 ? -9.883 -14.813 19.191 1.00 82.38 168 SER A N 1
ATOM 1271 C CA . SER A 1 168 ? -8.496 -15.303 19.281 1.00 82.38 168 SER A CA 1
ATOM 1272 C C . SER A 1 168 ? -7.948 -15.873 17.968 1.00 82.38 168 SER A C 1
ATOM 1274 O O . SER A 1 168 ? -6.756 -16.172 17.883 1.00 82.38 168 SER A O 1
ATOM 1276 N N . GLN A 1 169 ? -8.792 -16.049 16.948 1.00 84.62 169 GLN A N 1
ATOM 1277 C CA . GLN A 1 169 ? -8.370 -16.561 15.653 1.00 84.62 169 GLN A CA 1
ATOM 1278 C C . GLN A 1 169 ? -7.703 -15.447 14.847 1.00 84.62 169 GLN A C 1
ATOM 1280 O O . GLN A 1 169 ? -8.290 -14.390 14.634 1.00 84.62 169 GLN A O 1
ATOM 1285 N N . GLN A 1 170 ? -6.496 -15.715 14.352 1.00 88.88 170 GLN A N 1
ATOM 1286 C CA . GLN A 1 170 ? -5.766 -14.839 13.443 1.00 88.88 170 GLN A CA 1
ATOM 1287 C C . GLN A 1 170 ? -5.385 -15.615 12.184 1.00 88.88 170 GLN A C 1
ATOM 1289 O O . GLN A 1 170 ? -4.832 -16.713 12.257 1.00 88.88 170 GLN A O 1
ATOM 1294 N N . ILE A 1 171 ? -5.667 -15.031 11.024 1.00 90.88 171 ILE A N 1
ATOM 1295 C CA . ILE A 1 171 ? -5.237 -15.535 9.722 1.00 90.88 171 ILE A CA 1
ATOM 1296 C C . ILE A 1 171 ? -4.381 -14.457 9.083 1.00 90.88 171 ILE A C 1
ATOM 1298 O O . ILE A 1 171 ? -4.780 -13.301 9.021 1.00 90.88 171 ILE A O 1
ATOM 1302 N N . ASP A 1 172 ? -3.210 -14.849 8.605 1.00 92.56 172 ASP A N 1
ATOM 1303 C CA . ASP A 1 172 ? -2.225 -13.955 8.014 1.00 92.56 172 ASP A CA 1
ATOM 1304 C C . ASP A 1 172 ? -1.731 -14.568 6.698 1.00 92.56 172 ASP A C 1
ATOM 1306 O O . ASP A 1 172 ? -1.404 -15.762 6.646 1.00 92.56 172 ASP A O 1
ATOM 1310 N N . ARG A 1 173 ? -1.763 -13.789 5.615 1.00 95.50 173 ARG A N 1
ATOM 1311 C CA . ARG A 1 173 ? -1.342 -14.207 4.279 1.00 95.50 173 ARG A CA 1
ATOM 1312 C C . ARG A 1 173 ? -0.567 -13.098 3.593 1.00 95.50 173 ARG A C 1
ATOM 1314 O O . ARG A 1 173 ? -0.898 -11.924 3.715 1.00 95.50 173 ARG A O 1
ATOM 1321 N N . GLU A 1 174 ? 0.405 -13.495 2.785 1.00 95.75 174 GLU A N 1
ATOM 1322 C CA . GLU A 1 174 ? 1.250 -12.580 2.028 1.00 95.75 174 GLU A CA 1
ATOM 1323 C C . GLU A 1 174 ? 1.474 -13.112 0.610 1.00 95.75 174 GLU A C 1
ATOM 1325 O O . GLU A 1 174 ? 1.551 -14.323 0.388 1.00 95.75 174 GLU A O 1
ATOM 1330 N N . VAL A 1 175 ? 1.570 -12.194 -0.348 1.00 97.25 175 VAL A N 1
ATOM 1331 C CA . VAL A 1 175 ? 1.964 -12.454 -1.734 1.00 97.25 175 VAL A CA 1
ATOM 1332 C C . VAL A 1 175 ? 3.032 -11.459 -2.175 1.00 97.25 175 VAL A C 1
ATOM 1334 O O . VAL A 1 175 ? 3.067 -10.311 -1.730 1.00 97.25 175 VAL A O 1
ATOM 1337 N N . PHE A 1 176 ? 3.886 -11.910 -3.090 1.00 96.81 176 PHE A N 1
ATOM 1338 C CA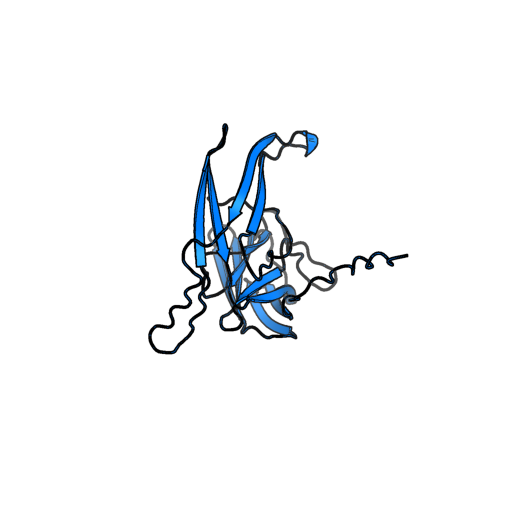 . PHE A 1 176 ? 5.087 -11.200 -3.520 1.00 96.81 176 PHE A CA 1
ATOM 1339 C C . PHE A 1 176 ? 5.042 -10.902 -5.012 1.00 96.81 176 PHE A C 1
ATOM 1341 O O . PHE A 1 176 ? 4.727 -11.788 -5.805 1.00 96.81 176 PHE A O 1
ATOM 1348 N N . PHE A 1 177 ? 5.411 -9.699 -5.431 1.00 98.06 177 PHE A N 1
ATOM 1349 C CA . PHE A 1 177 ? 5.452 -9.336 -6.841 1.00 98.06 177 PHE A CA 1
ATOM 1350 C C . PHE A 1 177 ? 6.805 -8.760 -7.235 1.00 98.06 177 PHE A C 1
ATOM 1352 O O . PHE A 1 177 ? 7.323 -7.852 -6.583 1.00 98.06 177 PHE A O 1
ATOM 1359 N N . GLN A 1 178 ? 7.324 -9.258 -8.357 1.00 97.00 178 GLN A N 1
ATOM 1360 C CA . GLN A 1 178 ? 8.453 -8.639 -9.034 1.00 97.00 178 GLN A CA 1
ATOM 1361 C C . GLN A 1 178 ? 7.965 -7.387 -9.780 1.00 97.00 178 GLN A C 1
ATOM 1363 O O . GLN A 1 178 ? 6.976 -7.484 -10.517 1.00 97.00 178 GLN A O 1
ATOM 1368 N N . PRO A 1 179 ? 8.616 -6.232 -9.581 1.00 96.12 179 PRO A N 1
ATOM 1369 C CA . PRO A 1 179 ? 8.282 -4.996 -10.276 1.00 96.12 179 PRO A CA 1
ATOM 1370 C C . PRO A 1 179 ? 8.491 -5.111 -11.784 1.00 96.12 179 PRO A C 1
ATOM 1372 O O . PRO A 1 179 ? 9.419 -5.772 -12.247 1.00 96.12 179 PRO A O 1
ATOM 1375 N N . LEU A 1 180 ? 7.641 -4.425 -12.545 1.00 96.75 180 LEU A N 1
ATOM 1376 C CA . LEU A 1 180 ? 7.752 -4.279 -13.997 1.00 96.75 180 LEU A CA 1
ATOM 1377 C C . LEU A 1 180 ? 7.805 -2.792 -14.348 1.00 96.75 180 LEU A C 1
ATOM 1379 O O . LEU A 1 180 ? 7.241 -1.973 -13.635 1.00 96.75 180 LEU A O 1
ATOM 1383 N N . GLU A 1 181 ? 8.420 -2.418 -15.466 1.00 94.31 181 GLU A N 1
ATOM 1384 C CA . GLU A 1 181 ? 8.382 -1.016 -15.919 1.00 94.31 181 GLU A CA 1
ATOM 1385 C C . GLU A 1 181 ? 6.973 -0.591 -16.364 1.00 94.31 181 GLU A C 1
ATOM 1387 O O . GLU A 1 181 ? 6.575 0.565 -16.218 1.00 94.31 181 GLU A O 1
ATOM 1392 N N . SER A 1 182 ? 6.200 -1.539 -16.898 1.00 96.38 182 SER A N 1
ATOM 1393 C CA . SER A 1 182 ? 4.800 -1.350 -17.267 1.00 96.38 182 SER A CA 1
ATOM 1394 C C . SER A 1 182 ? 4.044 -2.681 -17.280 1.00 96.38 182 SER A C 1
ATOM 1396 O O . SER A 1 182 ? 4.649 -3.753 -17.332 1.00 96.38 182 SER A O 1
ATOM 1398 N N . GLY A 1 183 ? 2.713 -2.619 -17.245 1.00 97.31 183 GLY A N 1
ATOM 1399 C CA . GLY A 1 183 ? 1.846 -3.790 -17.391 1.00 97.31 183 GLY A CA 1
ATOM 1400 C C . GLY A 1 183 ? 1.145 -4.183 -16.096 1.00 97.31 183 GLY A C 1
ATOM 1401 O O . GLY A 1 183 ? 0.873 -3.334 -15.247 1.00 97.31 183 GLY A O 1
ATOM 1402 N N . ARG A 1 184 ? 0.786 -5.465 -15.963 1.00 98.19 184 ARG A N 1
ATOM 1403 C CA . ARG A 1 184 ? 0.033 -5.986 -14.814 1.00 98.19 184 ARG A CA 1
ATOM 1404 C C . ARG A 1 184 ? 0.589 -7.323 -14.339 1.00 98.19 184 ARG A C 1
ATOM 1406 O O . ARG A 1 184 ? 0.986 -8.147 -15.156 1.00 98.19 184 ARG A O 1
ATOM 1413 N N . SER A 1 185 ? 0.520 -7.550 -13.033 1.00 98.31 185 SER A N 1
ATOM 1414 C CA . SER A 1 185 ? 0.803 -8.839 -12.394 1.00 98.31 185 SER A CA 1
ATOM 1415 C C . SER A 1 185 ? -0.354 -9.208 -11.467 1.00 98.31 185 SER A C 1
ATOM 1417 O O . SER A 1 185 ? -0.822 -8.343 -10.735 1.00 98.31 185 SER A O 1
ATOM 1419 N N . SER A 1 186 ? -0.789 -10.469 -11.452 1.00 98.25 186 SER A N 1
ATOM 1420 C CA . SER A 1 186 ? -1.860 -10.952 -10.561 1.00 98.25 186 SER A CA 1
ATOM 1421 C C . SER A 1 186 ? -1.398 -12.143 -9.723 1.00 98.25 186 SER A C 1
ATOM 1423 O O . SER A 1 186 ? -0.614 -12.969 -10.197 1.00 98.25 186 SER A O 1
ATOM 1425 N N . ARG A 1 187 ? -1.885 -12.246 -8.480 1.00 98.38 187 ARG A N 1
ATOM 1426 C CA . ARG A 1 187 ? -1.731 -13.430 -7.620 1.00 98.38 187 ARG A CA 1
ATOM 1427 C C . ARG A 1 187 ? -2.958 -13.659 -6.748 1.00 98.38 187 ARG A C 1
ATOM 1429 O O . ARG A 1 187 ? -3.562 -12.710 -6.263 1.00 98.38 187 ARG A O 1
ATOM 1436 N N . SER A 1 188 ? -3.262 -14.924 -6.487 1.00 97.06 188 SER A N 1
ATOM 1437 C CA . SER A 1 188 ? -4.324 -15.337 -5.571 1.00 97.06 188 SER A CA 1
ATOM 1438 C C . SER A 1 188 ? -3.885 -15.253 -4.106 1.00 97.06 188 SER A C 1
ATOM 1440 O O . SER A 1 188 ? -2.763 -15.633 -3.762 1.00 97.06 188 SER A O 1
ATOM 1442 N N . LEU A 1 189 ? -4.798 -14.840 -3.234 1.00 94.75 189 LEU A N 1
ATOM 1443 C CA . LEU A 1 189 ? -4.637 -14.732 -1.788 1.00 94.75 189 LEU A CA 1
ATOM 1444 C C . LEU A 1 189 ? -5.911 -15.248 -1.111 1.00 94.75 189 LEU A C 1
ATOM 1446 O O . LEU A 1 189 ? -7.008 -14.861 -1.498 1.00 94.75 189 LEU A O 1
ATOM 1450 N N . LYS A 1 190 ? -5.792 -16.098 -0.085 1.00 93.38 190 LYS A N 1
ATOM 1451 C CA . LYS A 1 190 ? -6.964 -16.697 0.576 1.00 93.38 190 LYS A CA 1
ATOM 1452 C C . LYS A 1 190 ? -6.964 -16.505 2.088 1.00 93.38 190 LYS A C 1
ATOM 1454 O O . LYS A 1 190 ? -6.135 -17.095 2.785 1.00 93.38 190 LYS A O 1
ATOM 1459 N N . VAL A 1 191 ? -7.936 -15.747 2.593 1.00 90.44 191 VAL A N 1
ATOM 1460 C CA . VAL A 1 191 ? -8.154 -15.494 4.026 1.00 90.44 191 VAL A CA 1
ATOM 1461 C C . VAL A 1 191 ? -9.433 -16.208 4.462 1.00 90.44 191 VAL A C 1
ATOM 1463 O O . VAL A 1 191 ? -10.539 -15.811 4.106 1.00 90.44 191 VAL A O 1
ATOM 1466 N N . GLY A 1 192 ? -9.289 -17.300 5.218 1.00 87.25 192 GLY A N 1
ATOM 1467 C CA . GLY A 1 192 ? -10.421 -18.156 5.582 1.00 87.25 192 GLY A CA 1
ATOM 1468 C C . GLY A 1 192 ? -11.068 -18.787 4.343 1.00 87.25 192 GLY A C 1
ATOM 1469 O O . GLY A 1 192 ? -10.397 -19.474 3.569 1.00 87.25 192 GLY A O 1
ATOM 1470 N N . SER A 1 193 ? -12.367 -18.554 4.160 1.00 87.88 193 SER A N 1
ATOM 1471 C CA . SER A 1 193 ? -13.127 -18.938 2.963 1.00 87.88 193 SER A CA 1
ATOM 1472 C C . SER A 1 193 ? -13.074 -17.898 1.837 1.00 87.88 193 SER A C 1
ATOM 1474 O O . SER A 1 193 ? -13.462 -18.233 0.722 1.00 87.88 193 SER A O 1
ATOM 1476 N N . CYS A 1 194 ? -12.595 -16.679 2.106 1.00 92.81 194 CYS A N 1
ATOM 1477 C CA . CYS A 1 194 ? -12.506 -15.599 1.127 1.00 92.81 194 CYS A CA 1
ATOM 1478 C C . CYS A 1 194 ? -11.293 -15.803 0.221 1.00 92.81 194 CYS A C 1
ATOM 1480 O O . CYS A 1 194 ? -10.146 -15.711 0.672 1.00 92.81 194 CYS A O 1
ATOM 1482 N N . GLU A 1 195 ? -11.546 -16.085 -1.049 1.00 96.25 195 GLU A N 1
ATOM 1483 C CA . GLU A 1 195 ? -10.541 -16.161 -2.097 1.00 96.25 195 GLU A CA 1
ATOM 1484 C C . GLU A 1 195 ? -10.523 -14.855 -2.883 1.00 96.25 195 GLU A C 1
ATOM 1486 O O . GLU A 1 195 ? -11.545 -14.377 -3.378 1.00 96.25 195 GLU A O 1
ATOM 1491 N N . MET A 1 196 ? -9.338 -14.266 -2.975 1.00 97.00 196 MET A N 1
ATOM 1492 C CA . MET A 1 196 ? -9.120 -12.966 -3.581 1.00 97.00 196 MET A CA 1
ATOM 1493 C C . MET A 1 196 ? -8.023 -13.051 -4.633 1.00 97.00 196 MET A C 1
ATOM 1495 O O . MET A 1 196 ? -7.053 -13.790 -4.474 1.00 97.00 196 MET A O 1
ATOM 1499 N N . GLU A 1 197 ? -8.135 -12.237 -5.673 1.00 98.19 197 GLU A N 1
ATOM 1500 C CA . GLU A 1 197 ? -7.038 -11.930 -6.579 1.00 98.19 197 GLU A CA 1
ATOM 1501 C C . GLU A 1 197 ? -6.497 -10.534 -6.264 1.00 98.19 197 GLU A C 1
ATOM 1503 O O . GLU A 1 197 ? -7.230 -9.546 -6.245 1.00 98.19 197 GLU A O 1
ATOM 1508 N N . VAL A 1 198 ? -5.192 -10.452 -6.020 1.00 98.50 198 VAL A N 1
ATOM 1509 C CA . VAL A 1 198 ? -4.453 -9.196 -5.926 1.00 98.50 198 VAL A CA 1
ATOM 1510 C C . VAL A 1 198 ? -3.846 -8.912 -7.293 1.00 98.50 198 VAL A C 1
ATOM 1512 O O . VAL A 1 198 ? -2.972 -9.655 -7.743 1.00 98.50 198 VAL A O 1
ATOM 1515 N N . THR A 1 199 ? -4.270 -7.825 -7.933 1.00 98.50 199 THR A N 1
ATOM 1516 C CA . THR A 1 199 ? -3.681 -7.335 -9.182 1.00 98.50 199 THR A CA 1
ATOM 1517 C C . THR A 1 199 ? -2.870 -6.074 -8.930 1.00 98.50 199 THR A C 1
ATOM 1519 O O . THR A 1 199 ? -3.324 -5.148 -8.261 1.00 98.50 199 THR A O 1
ATOM 1522 N N . VAL A 1 200 ? -1.686 -5.999 -9.525 1.00 98.62 200 VAL A N 1
ATOM 1523 C CA . VAL A 1 200 ? -0.804 -4.835 -9.478 1.00 98.62 200 VAL A CA 1
ATOM 1524 C C . VAL A 1 200 ? -0.618 -4.310 -10.892 1.00 98.62 200 VAL A C 1
ATOM 1526 O O . VAL A 1 200 ? -0.133 -5.033 -11.757 1.00 98.62 200 VAL A O 1
ATOM 1529 N N . GLY A 1 201 ? -1.026 -3.067 -11.134 1.00 98.25 201 GLY A N 1
ATOM 1530 C CA . GLY A 1 201 ? -0.665 -2.308 -12.327 1.00 98.25 201 GLY A CA 1
ATOM 1531 C C . GLY A 1 201 ? 0.644 -1.562 -12.098 1.00 98.25 201 GLY A C 1
ATOM 1532 O O . GLY A 1 201 ? 0.786 -0.879 -11.084 1.00 98.25 201 GLY A O 1
ATOM 1533 N N . TRP A 1 202 ? 1.576 -1.685 -13.036 1.00 97.88 202 TRP A N 1
ATOM 1534 C CA . TRP A 1 202 ? 2.903 -1.086 -12.956 1.00 97.88 202 TRP A CA 1
ATOM 1535 C C . TRP A 1 202 ? 3.046 0.069 -13.932 1.00 97.88 202 TRP A C 1
ATOM 1537 O O . TRP A 1 202 ? 2.607 -0.021 -15.083 1.00 97.88 202 TRP A O 1
ATOM 1547 N N . SER A 1 203 ? 3.704 1.131 -13.485 1.00 95.25 203 SER A N 1
ATOM 1548 C CA . SER A 1 203 ? 4.086 2.241 -14.350 1.00 95.25 203 SER A CA 1
ATOM 1549 C C . SER A 1 203 ? 5.309 2.975 -13.822 1.00 95.25 203 SER A C 1
ATOM 1551 O O . SER A 1 203 ? 5.489 3.135 -12.614 1.00 95.25 203 SER A O 1
ATOM 1553 N N . LEU A 1 204 ? 6.119 3.494 -14.738 1.00 92.00 204 LEU A N 1
ATOM 1554 C CA . LEU A 1 204 ? 7.170 4.452 -14.416 1.00 92.00 204 LEU A CA 1
ATOM 1555 C C . LEU A 1 204 ? 6.573 5.776 -13.925 1.00 92.00 204 LEU A C 1
ATOM 1557 O O . LEU A 1 204 ? 5.533 6.226 -14.411 1.00 92.00 204 LEU A O 1
ATOM 1561 N N . PHE A 1 205 ? 7.268 6.438 -13.000 1.00 83.94 205 PHE A N 1
ATOM 1562 C CA . PHE A 1 205 ? 6.953 7.823 -12.668 1.00 83.94 205 PHE A CA 1
ATOM 1563 C C . PHE A 1 205 ? 7.336 8.736 -13.843 1.00 83.94 205 PHE A C 1
ATOM 1565 O O . PHE A 1 205 ? 8.426 8.581 -14.403 1.00 83.94 205 PHE A O 1
ATOM 1572 N N . PRO A 1 206 ? 6.487 9.706 -14.224 1.00 70.50 206 PRO A N 1
ATOM 1573 C CA . PRO A 1 206 ? 6.846 10.669 -15.253 1.00 70.50 206 PRO A CA 1
ATOM 1574 C C . PRO A 1 206 ? 8.043 11.503 -14.776 1.00 70.50 206 PRO A C 1
ATOM 1576 O O . PRO A 1 206 ? 7.960 12.226 -13.786 1.00 70.50 206 PRO A O 1
ATOM 1579 N N . LEU A 1 207 ? 9.167 11.403 -15.491 1.00 61.88 207 LEU A N 1
ATOM 1580 C CA . LEU A 1 207 ? 10.407 12.132 -15.183 1.00 61.88 207 LEU A CA 1
ATOM 1581 C C . LEU A 1 207 ? 10.307 13.637 -15.488 1.00 61.88 207 LEU A C 1
ATOM 1583 O O . LEU A 1 207 ? 11.181 14.410 -15.108 1.00 61.88 207 LEU A O 1
ATOM 1587 N N . CYS A 1 208 ? 9.255 14.073 -16.180 1.00 52.75 208 CYS A N 1
ATOM 1588 C CA . CYS A 1 208 ? 8.998 15.474 -16.479 1.00 52.75 208 CYS A CA 1
ATOM 1589 C C . CYS A 1 208 ? 7.511 15.762 -16.288 1.00 52.75 208 CYS A C 1
ATOM 1591 O O . CYS A 1 208 ? 6.667 15.160 -16.951 1.00 52.75 208 CYS A O 1
ATOM 1593 N N . TYR A 1 209 ? 7.194 16.721 -15.421 1.00 46.69 209 TYR A N 1
ATOM 1594 C CA . TYR A 1 209 ? 5.935 17.444 -15.551 1.00 46.69 209 TYR A CA 1
ATOM 1595 C C . TYR A 1 209 ? 6.053 18.342 -16.789 1.00 46.69 209 TYR A C 1
ATOM 1597 O O . TYR A 1 209 ? 7.129 18.914 -16.996 1.00 46.69 209 TYR A O 1
ATOM 1605 N N . PRO A 1 210 ? 5.013 18.467 -17.633 1.00 40.69 210 PRO A N 1
ATOM 1606 C CA . PRO A 1 210 ? 5.030 19.453 -18.701 1.00 40.69 210 PRO A CA 1
ATOM 1607 C C . PRO A 1 210 ? 5.247 20.826 -18.064 1.00 40.69 210 PRO A C 1
ATOM 1609 O O . PRO A 1 210 ? 4.408 21.321 -17.318 1.00 40.69 210 PRO A O 1
ATOM 1612 N N . THR A 1 211 ? 6.414 21.418 -18.304 1.00 47.88 211 THR A N 1
ATOM 1613 C CA . THR A 1 211 ? 6.617 22.829 -18.022 1.00 47.88 211 THR A CA 1
ATOM 1614 C C . THR A 1 211 ? 5.808 23.578 -19.064 1.00 47.88 211 THR A C 1
ATOM 1616 O O . THR A 1 211 ? 6.094 23.489 -20.262 1.00 47.88 211 THR A O 1
ATOM 1619 N N . ASP A 1 212 ? 4.766 24.285 -18.624 1.00 46.09 212 ASP A N 1
ATOM 1620 C CA . ASP A 1 212 ? 4.121 25.285 -19.461 1.00 46.09 212 ASP A CA 1
ATOM 1621 C C . ASP A 1 212 ? 5.228 26.200 -19.981 1.00 46.09 212 ASP A C 1
ATOM 1623 O O . ASP A 1 212 ? 5.912 26.890 -19.219 1.00 46.09 212 ASP A O 1
ATOM 1627 N N . ARG A 1 213 ? 5.486 26.127 -21.290 1.00 42.03 213 ARG A N 1
ATOM 1628 C CA . ARG A 1 213 ? 6.458 26.992 -21.947 1.00 42.03 213 ARG A CA 1
ATOM 1629 C C . ARG A 1 213 ? 5.946 28.414 -21.779 1.00 42.03 213 ARG A C 1
ATOM 1631 O O . ARG A 1 213 ? 5.058 28.831 -22.516 1.00 42.03 213 ARG A O 1
ATOM 1638 N N . ILE A 1 214 ? 6.503 29.149 -20.821 1.00 50.84 214 ILE A N 1
ATOM 1639 C CA . ILE A 1 214 ? 6.327 30.597 -20.730 1.00 50.84 214 ILE A CA 1
ATOM 1640 C C . ILE A 1 214 ? 6.779 31.152 -22.090 1.00 50.84 214 ILE A C 1
ATOM 1642 O O . ILE A 1 214 ? 7.946 30.957 -22.452 1.00 50.84 214 ILE A O 1
ATOM 1646 N N . PRO A 1 215 ? 5.891 31.771 -22.891 1.00 46.59 215 PRO A N 1
ATOM 1647 C CA . PRO A 1 215 ? 6.284 32.316 -24.178 1.00 46.59 215 PRO A CA 1
ATOM 1648 C C . PRO A 1 215 ? 7.339 33.388 -23.937 1.00 46.59 215 PRO A C 1
ATOM 1650 O O . PRO A 1 215 ? 7.142 34.292 -23.124 1.00 46.59 215 PRO A O 1
ATOM 1653 N N . SER A 1 216 ? 8.468 33.279 -24.632 1.00 49.19 216 SER A N 1
ATOM 1654 C CA . SER A 1 216 ? 9.501 34.310 -24.628 1.00 49.19 216 SER A CA 1
ATOM 1655 C C . SER A 1 216 ? 8.857 35.650 -25.007 1.00 49.19 216 SER A C 1
ATOM 1657 O O . SER A 1 216 ? 8.097 35.680 -25.984 1.00 49.19 216 SER A O 1
ATOM 1659 N N . PRO A 1 217 ? 9.127 36.756 -24.290 1.00 51.72 217 PRO A N 1
ATOM 1660 C CA . PRO A 1 217 ? 8.664 38.055 -24.741 1.00 51.72 217 PRO A CA 1
ATOM 1661 C C . PRO A 1 217 ? 9.280 38.315 -26.116 1.00 51.72 217 PRO A C 1
ATOM 1663 O O . PRO A 1 217 ? 10.491 38.193 -26.309 1.00 51.72 217 PRO A O 1
ATOM 1666 N N . LYS A 1 218 ? 8.426 38.608 -27.100 1.00 53.12 218 LYS A N 1
ATOM 1667 C CA . LYS A 1 218 ? 8.881 39.092 -28.400 1.00 53.12 218 LYS A CA 1
ATOM 1668 C C . LYS A 1 218 ? 9.562 40.432 -28.147 1.00 53.12 218 LYS A C 1
ATOM 1670 O O . LYS A 1 218 ? 8.886 41.385 -27.772 1.00 53.12 218 LYS A O 1
ATOM 1675 N N . ASN A 1 219 ? 10.879 40.480 -28.320 1.00 49.84 219 ASN A N 1
ATOM 1676 C CA . ASN A 1 219 ? 11.606 41.740 -28.382 1.00 49.84 219 ASN A CA 1
ATOM 1677 C C . ASN A 1 219 ? 11.077 42.507 -29.601 1.00 49.84 219 ASN A C 1
ATOM 1679 O O . ASN A 1 219 ? 11.260 42.056 -30.734 1.00 49.84 219 ASN A O 1
ATOM 1683 N N . GLY A 1 220 ? 10.349 43.590 -29.337 1.00 51.66 220 GLY A N 1
ATOM 1684 C CA . GLY A 1 220 ? 10.011 44.635 -30.301 1.00 51.66 220 GLY A CA 1
ATOM 1685 C C . GLY A 1 220 ? 10.962 45.807 -30.153 1.00 51.66 220 GLY A C 1
ATOM 1686 O O . GLY A 1 220 ? 11.487 45.983 -29.029 1.00 51.66 220 GLY A O 1
#